Protein AF-A0AAV2HKQ5-F1 (afdb_monomer)

Secondary structure (DSSP, 8-state):
--HHHHHHHHHHHHHHHHHHHHHHHHHHTTTSHHHHHHHHHHHHHHHHHHHHHH-SSS--HHHHHHHHHHHHHHHHHHTTT--TTHHHHHHHHHHHHHHHHHHHHHH--TTSSS-HHHHHHHHHHHHHHHHHHHHHHIIIII-PPTTHHHHHHHHHHHHHHHHHHHHHHHHHHHHHHHHHT-

pLDDT: mean 84.69, std 10.75, range [46.47, 94.88]

Nearest PDB structures (foldseek):
  3fyq-assembly1_A  TM=3.152E-01  e=1.928E+00  Drosophila melanogaster
  1dov-assembly1_A  TM=3.224E-01  e=8.760E+00  Mus musculus

Solvent-accessible surface area (backbone atoms only — not comparable to full-atom values): 9174 Å² total; per-residue (Å²): 125,57,76,72,50,38,59,50,32,49,50,26,44,50,51,14,51,52,28,39,53,50,13,51,57,29,54,69,55,54,90,38,74,65,31,41,53,51,14,54,51,27,37,49,52,13,34,53,27,42,26,62,42,47,36,74,68,60,64,53,63,71,54,42,52,51,32,50,51,51,39,49,55,51,45,68,60,48,57,82,50,50,62,76,71,47,61,64,49,48,60,54,49,43,52,43,49,31,47,22,36,29,21,27,56,36,52,54,58,91,84,58,97,71,73,56,64,35,47,45,30,24,25,52,6,37,48,25,38,49,53,18,51,51,52,52,51,38,40,74,51,71,50,82,50,86,63,44,68,60,53,30,52,53,27,36,53,50,8,54,49,20,45,56,50,34,44,57,47,53,53,51,61,44,54,56,49,58,65,72,76,109

Foldseek 3Di:
DPPVLLCLLLVLLVQLVVLQVVLVVLVVPVVDPVSPVSSLVSNLSSLVSLLVSLPCPPVPVVLLVVLVVVLVVLLVVQCVQDDDPCNVSSSVSSNSLSSSLSSLVNSQDPPDPPDRVLSVLQNQLSVLQVQLVSLVSCCPGPHNDVCNVVSNVVSNVSNSVSNNSNSVSSVVVVVVVVVVVD

Sequence (182 aa):
MSLNEYYRYSRRILVGLVFSALGDALLVWKNSYYNLELGLLSFAIAQIMYARAFGWRPLKPYAGSAFLAAGLIFYTYLQYYLKGMMVYLAPFYITLICTMGWRAVARVQIYDDLWTWTKLCGCAGALCFLISDLVIAVNMFAFSVPFAHQIVMLTYYAAQFGISLSVVDSQADELIRIQKSQ

Organism: Lymnaea stagnalis (NCBI:txid6523)

Structure (mmCIF, N/CA/C/O backbone):
data_AF-A0AAV2HKQ5-F1
#
_entry.id   AF-A0AAV2HKQ5-F1
#
loop_
_atom_site.group_PDB
_atom_site.id
_atom_site.type_symbol
_atom_site.label_atom_id
_atom_site.label_alt_id
_atom_site.label_comp_id
_atom_site.label_asym_id
_atom_site.label_entity_id
_atom_site.label_seq_id
_atom_site.pdbx_PDB_ins_code
_atom_site.Cartn_x
_atom_site.Cartn_y
_atom_site.Cartn_z
_atom_site.occupancy
_atom_site.B_iso_or_equiv
_atom_site.auth_seq_id
_atom_site.auth_comp_id
_atom_site.auth_asym_id
_atom_site.auth_atom_id
_atom_site.pdbx_PDB_model_num
ATOM 1 N N . MET A 1 1 ? 10.117 -3.976 -22.303 1.00 57.97 1 MET A N 1
ATOM 2 C CA . MET A 1 1 ? 8.654 -4.042 -22.458 1.00 57.97 1 MET A CA 1
ATOM 3 C C . MET A 1 1 ? 8.317 -3.805 -23.918 1.00 57.97 1 MET A C 1
ATOM 5 O O . MET A 1 1 ? 8.995 -2.996 -24.536 1.00 57.97 1 MET A O 1
ATOM 9 N N . SER A 1 2 ? 7.341 -4.512 -24.487 1.00 59.72 2 SER A N 1
ATOM 10 C CA . SER A 1 2 ? 6.700 -4.065 -25.737 1.00 59.72 2 SER A CA 1
ATOM 11 C C . SER A 1 2 ? 5.777 -2.867 -25.453 1.00 59.72 2 SER A C 1
ATOM 13 O O . SER A 1 2 ? 5.307 -2.735 -24.323 1.00 59.72 2 SER A O 1
ATOM 15 N N . LEU A 1 3 ? 5.482 -2.026 -26.456 1.00 62.25 3 LEU A N 1
ATOM 16 C CA . LEU A 1 3 ? 4.525 -0.895 -26.385 1.00 62.25 3 LEU A CA 1
ATOM 17 C C . LEU A 1 3 ? 3.247 -1.252 -25.604 1.00 62.25 3 LEU A C 1
ATOM 19 O O . LEU A 1 3 ? 2.758 -0.525 -24.742 1.00 62.25 3 LEU A O 1
ATOM 23 N N . ASN A 1 4 ? 2.726 -2.450 -25.859 1.00 72.69 4 ASN A N 1
ATOM 24 C CA . ASN A 1 4 ? 1.505 -2.936 -25.234 1.00 72.69 4 ASN A CA 1
ATOM 25 C C . ASN A 1 4 ? 1.672 -3.190 -23.719 1.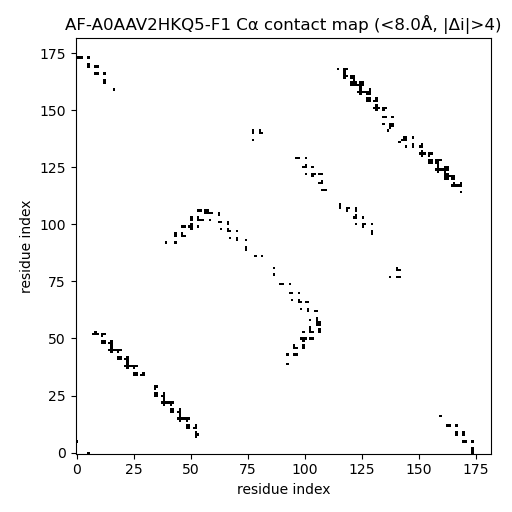00 72.69 4 ASN A C 1
ATOM 27 O O . ASN A 1 4 ? 0.708 -3.143 -22.963 1.00 72.69 4 ASN A O 1
ATOM 31 N N . GLU A 1 5 ? 2.876 -3.470 -23.218 1.00 71.50 5 GLU A N 1
ATOM 32 C CA . GLU A 1 5 ? 3.134 -3.593 -21.776 1.00 71.50 5 GLU A CA 1
ATOM 33 C C . GLU A 1 5 ? 3.253 -2.241 -21.076 1.00 71.50 5 GLU A C 1
ATOM 35 O O . GLU A 1 5 ? 2.755 -2.131 -19.956 1.00 71.50 5 GLU A O 1
ATOM 40 N N . TYR A 1 6 ? 3.816 -1.227 -21.742 1.00 71.38 6 TYR A N 1
ATOM 41 C CA . TYR A 1 6 ? 3.878 0.146 -21.235 1.00 71.38 6 TYR A CA 1
ATOM 42 C C . TYR A 1 6 ? 2.469 0.702 -20.992 1.00 71.38 6 TYR A C 1
ATOM 44 O O . TYR A 1 6 ? 2.095 1.001 -19.855 1.00 71.38 6 TYR A O 1
ATOM 52 N N . TYR A 1 7 ? 1.629 0.719 -22.032 1.00 79.56 7 TYR A N 1
ATOM 53 C CA . TYR A 1 7 ? 0.252 1.203 -21.910 1.00 79.56 7 TYR A CA 1
ATOM 54 C C . TYR A 1 7 ? -0.557 0.390 -20.894 1.00 79.56 7 TYR A C 1
ATOM 56 O O . TYR A 1 7 ? -1.441 0.930 -20.227 1.00 79.56 7 TYR A O 1
ATOM 64 N N . ARG A 1 8 ? -0.265 -0.909 -20.736 1.00 83.56 8 ARG A N 1
ATOM 65 C CA . ARG A 1 8 ? -0.878 -1.737 -19.685 1.00 83.56 8 ARG A CA 1
ATOM 66 C C . ARG A 1 8 ? -0.402 -1.338 -18.288 1.00 83.56 8 ARG A C 1
ATOM 68 O O . ARG A 1 8 ? -1.229 -1.355 -17.380 1.00 83.56 8 ARG A O 1
ATOM 75 N N . TYR A 1 9 ? 0.872 -0.997 -18.099 1.00 85.88 9 TYR A N 1
ATOM 76 C CA . TYR A 1 9 ? 1.406 -0.531 -16.817 1.00 85.88 9 TYR A CA 1
ATOM 77 C C . TYR A 1 9 ? 0.779 0.806 -16.415 1.00 85.88 9 TYR A C 1
ATOM 79 O O . TYR A 1 9 ? 0.090 0.865 -15.396 1.00 85.88 9 TYR A O 1
ATOM 87 N N . SER A 1 10 ? 0.913 1.832 -17.260 1.00 86.69 10 SER A N 1
ATOM 88 C CA . SER A 1 10 ? 0.376 3.176 -17.013 1.00 86.69 10 SER A CA 1
ATOM 89 C C . SER A 1 10 ? -1.129 3.149 -16.771 1.00 86.69 10 SER A C 1
ATOM 91 O O . SER A 1 10 ? -1.611 3.765 -15.826 1.00 86.69 10 SER A O 1
ATOM 93 N N . ARG A 1 11 ? -1.883 2.367 -17.560 1.00 89.44 11 ARG A N 1
ATOM 94 C CA . ARG A 1 11 ? -3.333 2.226 -17.375 1.00 89.44 11 ARG A CA 1
ATOM 95 C C . ARG A 1 11 ? -3.690 1.572 -16.043 1.00 89.44 11 ARG A C 1
ATOM 97 O O . ARG A 1 11 ? -4.653 1.989 -15.418 1.00 89.44 11 ARG A O 1
ATOM 104 N N . ARG A 1 12 ? -2.940 0.561 -15.590 1.00 91.81 12 ARG A N 1
ATOM 105 C CA . ARG A 1 12 ? -3.184 -0.072 -14.282 1.00 91.81 12 ARG A CA 1
ATOM 106 C C . ARG A 1 12 ? -2.891 0.887 -13.133 1.00 91.81 12 ARG A C 1
ATOM 108 O O . ARG A 1 12 ? -3.692 0.945 -12.208 1.00 91.81 12 ARG A O 1
ATOM 115 N N . ILE A 1 13 ? -1.795 1.644 -13.212 1.00 91.75 13 ILE A N 1
ATOM 116 C CA . ILE A 1 13 ? -1.486 2.674 -12.213 1.00 91.75 13 ILE A CA 1
ATOM 117 C C . ILE A 1 13 ? -2.571 3.755 -12.207 1.00 91.75 13 ILE A C 1
ATOM 119 O O . ILE A 1 13 ? -3.096 4.064 -11.147 1.00 91.75 13 ILE A O 1
ATOM 123 N N . LEU A 1 14 ? -2.984 4.254 -13.375 1.00 92.50 14 LEU A N 1
ATOM 124 C CA . LEU A 1 14 ? -4.055 5.247 -13.480 1.00 92.50 14 LEU A CA 1
ATOM 125 C C . LEU A 1 14 ? -5.375 4.741 -12.889 1.00 92.50 14 LEU A C 1
ATOM 127 O O . LEU A 1 14 ? -6.010 5.450 -12.117 1.00 92.50 14 LEU A O 1
ATOM 131 N N . VAL A 1 15 ? -5.782 3.511 -13.217 1.00 93.44 15 VAL A N 1
ATOM 132 C CA . VAL A 1 15 ? -6.991 2.908 -12.637 1.00 93.44 15 VAL A CA 1
ATOM 133 C C . VAL A 1 15 ? -6.848 2.805 -11.119 1.00 93.44 15 VAL A C 1
ATOM 135 O O . VAL A 1 15 ? -7.779 3.164 -10.407 1.00 93.44 15 VAL A O 1
ATOM 138 N N . GLY A 1 16 ? -5.686 2.383 -10.613 1.00 93.06 16 GLY A N 1
ATOM 139 C CA . GLY A 1 16 ? -5.426 2.360 -9.176 1.00 93.06 16 GLY A CA 1
ATOM 140 C C . GLY A 1 16 ? -5.559 3.740 -8.526 1.00 93.06 16 GLY A C 1
ATOM 141 O O . GLY A 1 16 ? -6.256 3.857 -7.526 1.00 93.06 16 GLY A O 1
ATOM 142 N N . LEU A 1 17 ? -5.011 4.787 -9.149 1.00 93.44 17 LEU A N 1
ATOM 143 C CA . LEU A 1 17 ? -5.103 6.171 -8.668 1.00 93.44 17 LEU A CA 1
ATOM 144 C C . LEU A 1 17 ? -6.547 6.674 -8.625 1.00 93.44 17 LEU A C 1
ATOM 146 O O . LEU A 1 17 ? -6.951 7.296 -7.6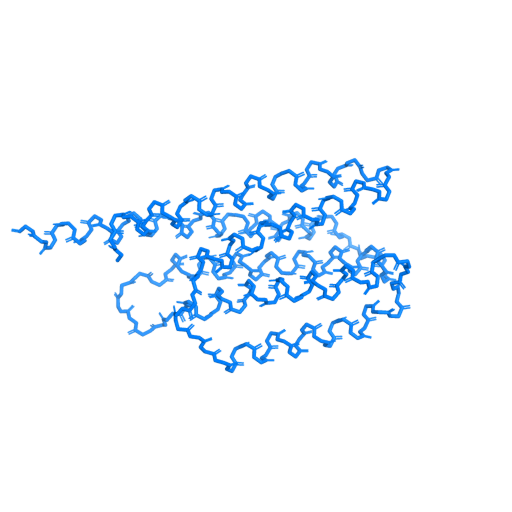46 1.00 93.44 17 LEU A O 1
ATOM 150 N N . VAL A 1 18 ? -7.344 6.369 -9.653 1.00 94.88 18 VAL A N 1
ATOM 151 C CA . VAL A 1 18 ? -8.769 6.727 -9.687 1.00 94.88 18 VAL A CA 1
ATOM 152 C C . VAL A 1 18 ? -9.524 6.040 -8.550 1.00 94.88 18 VAL A C 1
ATOM 154 O O . VAL A 1 18 ? -10.276 6.697 -7.837 1.00 94.88 18 VAL A O 1
ATOM 157 N N . PHE A 1 19 ? -9.301 4.742 -8.328 1.00 93.75 19 PHE A N 1
ATOM 158 C CA . PHE A 1 19 ? -9.935 4.020 -7.221 1.00 93.75 19 PHE A CA 1
ATOM 159 C C . PHE A 1 19 ? -9.435 4.480 -5.845 1.00 93.75 19 PHE A C 1
ATOM 161 O O . PHE A 1 19 ? -10.218 4.528 -4.899 1.00 93.75 19 PHE A O 1
ATOM 168 N N . SER A 1 20 ? -8.170 4.875 -5.725 1.00 92.12 20 SER A N 1
ATOM 169 C CA . SER A 1 20 ? -7.645 5.525 -4.526 1.00 92.12 20 SER A CA 1
ATOM 170 C C . SER A 1 20 ? -8.356 6.855 -4.244 1.00 92.12 20 SER A C 1
ATOM 172 O O . SER A 1 20 ? -8.846 7.048 -3.13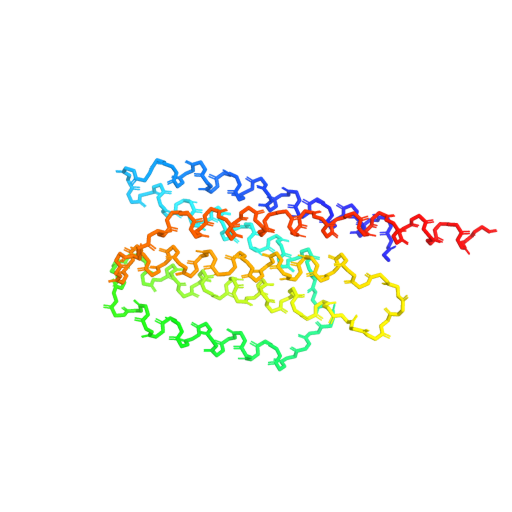7 1.00 92.12 20 SER A O 1
ATOM 174 N N . ALA A 1 21 ? -8.533 7.710 -5.255 1.00 91.25 21 ALA A N 1
ATOM 175 C CA . ALA A 1 21 ? -9.262 8.973 -5.115 1.00 91.25 21 ALA A CA 1
ATOM 176 C C . ALA A 1 21 ? -10.756 8.772 -4.789 1.00 91.25 21 ALA A C 1
ATOM 178 O O . ALA A 1 21 ? -11.328 9.508 -3.985 1.00 91.25 21 ALA A O 1
ATOM 179 N N . LEU A 1 22 ? -11.397 7.754 -5.375 1.00 91.19 22 LEU A N 1
ATOM 180 C CA . LEU A 1 22 ? -12.762 7.360 -5.007 1.00 91.19 22 LEU A CA 1
ATOM 181 C C . LEU A 1 22 ? -12.831 6.868 -3.555 1.00 91.19 22 LEU A C 1
ATOM 183 O O . LEU A 1 22 ? -13.771 7.206 -2.838 1.00 91.19 22 LEU A O 1
ATOM 187 N N . GLY A 1 23 ? -11.826 6.108 -3.114 1.00 88.81 23 GLY A N 1
ATOM 188 C CA . GLY A 1 23 ? -11.690 5.664 -1.731 1.00 88.81 23 GLY A CA 1
ATOM 189 C C . GLY A 1 23 ? -11.578 6.840 -0.764 1.00 88.81 23 GLY A C 1
ATOM 190 O O . GLY A 1 23 ? -12.284 6.856 0.243 1.00 88.81 23 GLY A O 1
ATOM 191 N N . ASP A 1 24 ? -10.777 7.854 -1.101 1.00 88.50 24 ASP A N 1
ATOM 192 C CA . ASP A 1 24 ? -10.658 9.088 -0.315 1.00 88.50 24 ASP A CA 1
ATOM 193 C C . ASP A 1 24 ? -11.999 9.810 -0.203 1.00 88.50 24 ASP A C 1
ATOM 195 O O . ASP A 1 24 ? -12.418 10.164 0.898 1.00 88.50 24 ASP A O 1
ATOM 199 N N . ALA A 1 25 ? -12.707 9.981 -1.324 1.00 87.19 25 ALA A N 1
ATOM 200 C CA . ALA A 1 25 ? -14.020 10.616 -1.330 1.00 87.19 25 ALA A CA 1
ATOM 201 C C . ALA A 1 25 ? -14.999 9.869 -0.409 1.00 87.19 25 ALA A C 1
ATOM 203 O O . ALA A 1 25 ? -15.654 10.484 0.431 1.00 87.19 25 ALA A O 1
ATOM 204 N N . LEU A 1 26 ? -15.046 8.537 -0.490 1.00 86.81 26 LEU A N 1
ATOM 205 C CA . LEU A 1 26 ? -15.896 7.706 0.370 1.00 86.81 26 LEU A CA 1
ATOM 206 C C . LEU A 1 26 ? -15.484 7.780 1.851 1.00 86.81 26 LEU A C 1
ATOM 208 O O . LEU A 1 26 ? -16.349 7.820 2.728 1.00 86.81 26 LEU A O 1
ATOM 212 N N . LEU A 1 27 ? -14.180 7.868 2.135 1.00 82.50 27 LEU A N 1
ATOM 213 C CA . LEU A 1 27 ? -13.646 8.057 3.483 1.00 82.50 27 LEU A CA 1
ATOM 214 C C . LEU A 1 27 ? -13.844 9.473 4.036 1.00 82.50 27 LEU A C 1
ATOM 216 O O . LEU A 1 27 ? -13.688 9.642 5.240 1.00 82.50 27 LEU A O 1
ATOM 220 N N . VAL A 1 28 ? -14.170 10.493 3.243 1.00 79.62 28 VAL A N 1
ATOM 221 C CA . VAL A 1 28 ? -14.524 11.817 3.790 1.00 79.62 28 VAL A CA 1
ATOM 222 C C . VAL A 1 28 ? -15.910 11.765 4.435 1.00 79.62 28 VAL A C 1
ATOM 224 O O . VAL A 1 28 ? -16.107 12.276 5.537 1.00 79.62 28 VAL A O 1
ATOM 227 N N . TRP A 1 29 ? -16.862 11.065 3.814 1.00 73.88 29 TRP A N 1
ATOM 228 C CA . TRP A 1 29 ? -18.224 10.905 4.330 1.00 73.88 29 TRP A CA 1
ATOM 229 C C . TRP A 1 29 ? -18.385 9.654 5.211 1.00 73.88 29 TRP A C 1
ATOM 231 O O . TRP A 1 29 ? -19.299 8.853 5.001 1.00 73.88 29 TRP A O 1
ATOM 241 N N . LYS A 1 30 ? -17.560 9.503 6.261 1.00 65.12 30 LYS A N 1
ATOM 242 C CA . LYS A 1 30 ? -17.626 8.360 7.213 1.00 65.12 30 LYS A CA 1
ATOM 243 C C . LYS A 1 30 ? -18.897 8.297 8.074 1.00 65.12 30 LYS A C 1
ATOM 245 O O . LYS A 1 30 ? -18.959 7.484 8.990 1.00 65.12 30 LYS A O 1
ATOM 250 N N . ASN A 1 31 ? -19.911 9.124 7.807 1.00 61.53 31 ASN A N 1
ATOM 251 C CA . ASN A 1 31 ? -21.151 9.183 8.591 1.00 61.53 31 ASN A CA 1
ATOM 252 C C . ASN A 1 31 ? -21.943 7.863 8.608 1.00 61.53 31 ASN A C 1
ATOM 254 O O . ASN A 1 31 ? -22.848 7.717 9.423 1.00 61.53 31 ASN A O 1
ATOM 258 N N . SER A 1 32 ? -21.611 6.900 7.744 1.00 69.56 32 SER A N 1
ATOM 259 C CA . SER A 1 32 ? -22.174 5.553 7.777 1.00 69.56 32 SER A CA 1
ATOM 260 C C . SER A 1 32 ? -21.073 4.501 7.663 1.00 69.56 32 SER A C 1
ATOM 262 O O . SER A 1 32 ? -20.170 4.635 6.834 1.00 69.56 32 SER A O 1
ATOM 264 N N . TYR A 1 33 ? -21.187 3.421 8.447 1.00 73.56 33 TYR A N 1
ATOM 265 C CA . TYR A 1 33 ? -20.342 2.221 8.345 1.00 73.56 33 TYR A CA 1
ATOM 266 C C . TYR A 1 33 ? -20.272 1.679 6.908 1.00 73.56 33 TYR A C 1
ATOM 268 O O . TYR A 1 33 ? -19.232 1.187 6.478 1.00 73.56 33 TYR A O 1
ATOM 276 N N . TYR A 1 34 ? -21.344 1.862 6.136 1.00 78.12 34 TYR A N 1
ATOM 277 C CA . TYR A 1 34 ? -21.409 1.478 4.730 1.00 78.12 34 TYR A CA 1
ATOM 278 C C . TYR A 1 34 ? -20.390 2.224 3.849 1.00 78.12 34 TYR A C 1
ATOM 280 O O . TYR A 1 34 ? -19.720 1.619 3.015 1.00 78.12 34 TYR A O 1
ATOM 288 N N . ASN A 1 35 ? -20.210 3.532 4.059 1.00 82.62 35 ASN A N 1
ATOM 289 C CA . ASN A 1 35 ? -19.256 4.328 3.277 1.00 82.62 35 ASN A CA 1
ATOM 290 C C . ASN A 1 35 ? -17.809 3.955 3.608 1.00 82.62 35 ASN A C 1
ATOM 292 O O . ASN A 1 35 ? -16.947 3.978 2.732 1.00 82.62 35 ASN A O 1
ATOM 296 N N . LEU A 1 36 ? -17.557 3.568 4.862 1.00 81.88 36 LEU A N 1
ATOM 297 C CA . LEU A 1 36 ? -16.262 3.056 5.286 1.00 81.88 36 LEU A CA 1
ATOM 298 C C . LEU A 1 36 ? -15.928 1.751 4.551 1.00 81.88 36 LEU A C 1
ATOM 300 O O . LEU A 1 36 ? -14.858 1.646 3.958 1.00 81.88 36 LEU A O 1
ATOM 304 N N . GLU A 1 37 ? -16.850 0.786 4.537 1.00 86.12 37 GLU A N 1
ATOM 305 C CA . GLU A 1 37 ? -16.687 -0.489 3.825 1.00 86.12 37 GLU A CA 1
ATOM 306 C C . GLU A 1 37 ? -16.442 -0.288 2.328 1.00 86.12 37 GLU A C 1
ATOM 308 O O . GLU A 1 37 ? -15.503 -0.861 1.773 1.00 86.12 37 GLU A O 1
ATOM 313 N N . LEU A 1 38 ? -17.229 0.576 1.680 1.00 88.25 38 LEU A N 1
ATOM 314 C CA . LEU A 1 38 ? -17.036 0.912 0.271 1.00 88.25 38 LEU A CA 1
ATOM 315 C C . LEU A 1 38 ? -15.694 1.606 0.013 1.00 88.25 38 LEU A C 1
ATOM 317 O O . LEU A 1 38 ? -15.039 1.307 -0.986 1.00 88.25 38 LEU A O 1
ATOM 321 N N . GLY A 1 39 ? -15.261 2.494 0.911 1.00 89.06 39 GLY A N 1
ATOM 322 C CA . GLY A 1 39 ? -13.946 3.126 0.844 1.00 89.06 39 GLY A CA 1
ATOM 323 C C . GLY A 1 39 ? -12.828 2.083 0.874 1.00 89.06 39 GLY A C 1
ATOM 324 O O . GLY A 1 39 ? -11.990 2.062 -0.027 1.00 89.06 39 GLY A O 1
ATOM 325 N N . LEU A 1 40 ? -12.866 1.154 1.840 1.00 89.00 40 LEU A N 1
ATOM 326 C CA . LEU A 1 40 ? -11.914 0.040 1.921 1.00 89.00 40 LEU A CA 1
ATOM 327 C C . LEU A 1 40 ? -11.939 -0.829 0.656 1.00 89.00 40 LEU A C 1
ATOM 329 O O . LEU A 1 40 ? -10.881 -1.207 0.158 1.00 89.00 40 LEU A O 1
ATOM 333 N N . LEU A 1 41 ? -13.116 -1.131 0.105 1.00 91.12 41 LEU A N 1
ATOM 334 C CA . LEU A 1 41 ? -13.224 -1.884 -1.148 1.00 91.12 41 LEU A CA 1
ATOM 335 C C . LEU A 1 41 ? -12.601 -1.123 -2.327 1.00 91.12 41 LEU A C 1
ATOM 337 O O . LEU A 1 41 ? -11.918 -1.730 -3.153 1.00 91.12 41 LEU A O 1
ATOM 341 N N . SER A 1 42 ? -12.774 0.198 -2.389 1.00 93.06 42 SER A N 1
ATOM 342 C CA . SER A 1 42 ? -12.149 1.039 -3.413 1.00 93.06 42 SER A CA 1
ATOM 343 C C . SER A 1 42 ? -10.620 0.993 -3.313 1.00 93.06 42 SER A C 1
ATOM 345 O O . SER A 1 42 ? -9.936 0.752 -4.311 1.00 93.06 42 SER A O 1
ATOM 347 N N . PHE A 1 43 ? -10.064 1.107 -2.103 1.00 92.31 43 PHE A N 1
ATOM 348 C CA . PHE A 1 43 ? -8.623 0.950 -1.885 1.00 92.31 43 PHE A CA 1
ATOM 349 C C . PHE A 1 43 ? -8.124 -0.467 -2.174 1.00 92.31 43 PHE A C 1
ATOM 351 O O . PHE A 1 43 ? -7.056 -0.625 -2.762 1.00 92.31 43 PHE A O 1
ATOM 358 N N . ALA A 1 44 ? -8.904 -1.501 -1.857 1.00 93.12 44 ALA A N 1
ATOM 359 C CA . ALA A 1 44 ? -8.572 -2.880 -2.201 1.00 93.12 44 ALA A CA 1
ATOM 360 C C . ALA A 1 44 ? -8.443 -3.066 -3.724 1.00 93.12 44 ALA A C 1
ATOM 362 O O . ALA A 1 44 ? -7.498 -3.704 -4.199 1.00 93.12 44 ALA A O 1
ATOM 363 N N . ILE A 1 45 ? -9.339 -2.460 -4.512 1.00 93.94 45 ILE A N 1
ATOM 364 C CA . ILE A 1 45 ? -9.231 -2.457 -5.978 1.00 93.94 45 ILE A CA 1
ATOM 365 C C . ILE A 1 45 ? -7.951 -1.734 -6.414 1.00 93.94 45 ILE A C 1
ATOM 367 O O . ILE A 1 45 ? -7.224 -2.255 -7.266 1.00 93.94 45 ILE A O 1
ATOM 371 N N . ALA A 1 46 ? -7.632 -0.586 -5.809 1.00 93.75 46 ALA A N 1
ATOM 372 C CA . ALA A 1 46 ? -6.400 0.142 -6.103 1.00 93.75 46 ALA A CA 1
ATOM 373 C C . ALA A 1 46 ? -5.147 -0.709 -5.839 1.00 93.75 46 ALA A C 1
ATOM 375 O O . ALA A 1 46 ? -4.308 -0.860 -6.729 1.00 93.75 46 ALA A O 1
ATOM 376 N N . GLN A 1 47 ? -5.066 -1.367 -4.680 1.00 93.56 47 GLN A N 1
ATOM 377 C CA . GLN A 1 47 ? -3.961 -2.260 -4.315 1.00 93.56 47 GLN A 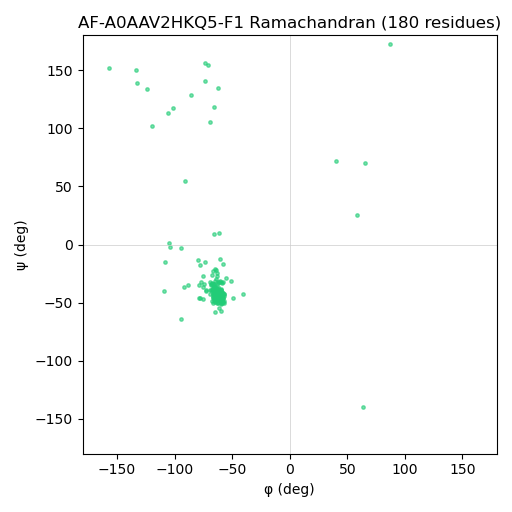CA 1
ATOM 378 C C . GLN A 1 47 ? -3.798 -3.420 -5.301 1.00 93.56 47 GLN A C 1
ATOM 380 O O . GLN A 1 47 ? -2.678 -3.746 -5.698 1.00 93.56 47 GLN A O 1
ATOM 385 N N . ILE A 1 48 ? -4.902 -4.025 -5.753 1.00 93.25 48 ILE A N 1
ATOM 386 C CA . ILE A 1 48 ? -4.872 -5.085 -6.769 1.00 93.25 48 ILE A CA 1
ATOM 387 C C . ILE A 1 48 ? -4.312 -4.548 -8.090 1.00 93.25 48 ILE A C 1
ATOM 389 O O . ILE A 1 48 ? -3.507 -5.221 -8.744 1.00 93.25 48 ILE A O 1
ATOM 393 N N . MET A 1 49 ? -4.731 -3.352 -8.507 1.00 92.81 49 MET A N 1
ATOM 394 C CA . MET A 1 49 ? -4.252 -2.737 -9.745 1.00 92.81 49 MET A CA 1
ATOM 395 C C . MET A 1 49 ? -2.771 -2.377 -9.658 1.00 92.81 49 MET A C 1
ATOM 397 O O . MET A 1 49 ? -2.029 -2.688 -10.592 1.00 92.81 49 MET A O 1
ATOM 401 N N . TYR A 1 50 ? -2.317 -1.841 -8.525 1.00 92.12 50 TYR A N 1
ATOM 402 C CA . TYR A 1 50 ? -0.906 -1.578 -8.254 1.00 92.12 50 TYR A CA 1
ATOM 403 C C . TYR A 1 50 ? -0.079 -2.865 -8.217 1.00 92.12 50 TYR A C 1
ATOM 405 O O . TYR A 1 50 ? 0.916 -2.964 -8.930 1.00 92.12 50 TYR A O 1
ATOM 413 N N . ALA A 1 51 ? -0.525 -3.909 -7.515 1.00 90.75 51 ALA A N 1
ATOM 414 C CA . ALA A 1 51 ? 0.149 -5.208 -7.502 1.00 90.75 51 ALA A CA 1
ATOM 415 C C . ALA A 1 51 ? 0.266 -5.813 -8.916 1.00 90.75 51 ALA A C 1
ATOM 417 O O . ALA A 1 51 ? 1.323 -6.314 -9.310 1.00 90.75 51 ALA A O 1
ATOM 418 N N . ARG A 1 52 ? -0.801 -5.720 -9.725 1.00 88.88 52 ARG A N 1
ATOM 419 C CA . ARG A 1 52 ? -0.795 -6.152 -11.134 1.00 88.88 52 ARG A CA 1
ATOM 420 C C . ARG A 1 52 ? 0.090 -5.282 -12.015 1.00 88.88 52 ARG A C 1
ATOM 422 O O . ARG A 1 52 ? 0.636 -5.797 -12.993 1.00 88.88 52 ARG A O 1
ATOM 429 N N . ALA A 1 53 ? 0.193 -3.987 -11.734 1.00 87.06 53 ALA A N 1
ATOM 430 C CA . ALA A 1 53 ? 1.126 -3.106 -12.415 1.00 87.06 53 ALA A CA 1
ATOM 431 C C . ALA A 1 53 ? 2.557 -3.532 -12.081 1.00 87.06 53 ALA A C 1
ATOM 433 O O . ALA A 1 53 ? 3.335 -3.776 -13.000 1.00 87.06 53 ALA A O 1
ATOM 434 N N . PHE A 1 54 ? 2.875 -3.733 -10.797 1.00 85.31 54 PHE A N 1
ATOM 435 C CA . PHE A 1 54 ? 4.198 -4.148 -10.331 1.00 85.31 54 PHE A CA 1
ATOM 436 C C . PHE A 1 54 ? 4.652 -5.485 -10.919 1.00 85.31 54 PHE A C 1
ATOM 438 O O . PHE A 1 54 ? 5.824 -5.619 -11.275 1.00 85.31 54 PHE A O 1
ATOM 445 N N . GLY A 1 55 ? 3.713 -6.395 -11.172 1.00 85.38 55 GLY A N 1
ATOM 446 C CA . GLY A 1 55 ? 3.947 -7.622 -11.924 1.00 85.38 55 GLY A CA 1
ATOM 447 C C . GLY A 1 55 ? 4.440 -8.775 -11.051 1.00 85.38 55 GLY A C 1
ATOM 448 O O . GLY A 1 55 ? 4.713 -8.625 -9.865 1.00 85.38 55 GLY A O 1
ATOM 449 N N . TRP A 1 56 ? 4.522 -9.968 -11.644 1.00 81.19 56 TRP A N 1
ATOM 450 C CA . TRP A 1 56 ? 4.754 -11.219 -10.907 1.00 81.19 56 TRP A CA 1
ATOM 451 C C . TRP A 1 56 ? 6.178 -11.767 -11.019 1.00 81.19 56 TRP A C 1
ATOM 453 O O . TRP A 1 56 ? 6.495 -12.771 -10.390 1.00 81.19 56 TRP A O 1
ATOM 463 N N . ARG A 1 57 ? 7.052 -11.118 -11.792 1.00 76.06 57 ARG A N 1
ATOM 464 C CA . ARG A 1 57 ? 8.444 -11.537 -11.985 1.00 76.06 57 ARG A CA 1
ATOM 465 C C . ARG A 1 57 ? 9.390 -10.389 -11.610 1.00 76.06 57 ARG A C 1
ATOM 467 O O . ARG A 1 57 ? 9.139 -9.279 -12.074 1.00 76.06 57 ARG A O 1
ATOM 474 N N . PRO A 1 58 ? 10.459 -10.643 -10.831 1.00 78.38 58 PRO A N 1
ATOM 475 C CA . PRO A 1 58 ? 10.774 -11.892 -10.124 1.00 78.38 58 PRO A CA 1
ATOM 476 C C . PRO A 1 58 ? 9.833 -12.150 -8.924 1.00 78.38 58 PRO A C 1
ATOM 478 O O . PRO A 1 58 ? 9.253 -11.229 -8.349 1.00 78.38 58 PRO A O 1
ATOM 481 N N . LEU A 1 59 ? 9.655 -13.417 -8.526 1.00 71.94 59 LEU A N 1
ATOM 482 C CA . LEU A 1 59 ? 8.764 -13.765 -7.407 1.00 71.94 59 LEU A CA 1
ATOM 483 C C . LEU A 1 59 ? 9.379 -13.441 -6.039 1.00 71.94 59 LEU A C 1
ATOM 485 O O . LEU A 1 59 ? 8.653 -12.974 -5.174 1.00 71.94 59 LEU A O 1
ATOM 489 N N . LYS A 1 60 ? 10.692 -13.620 -5.839 1.00 83.31 60 LYS A N 1
ATOM 490 C CA . LYS A 1 60 ? 11.393 -13.412 -4.549 1.00 83.31 60 LYS A CA 1
ATOM 491 C C . LYS A 1 60 ? 10.575 -13.922 -3.334 1.00 83.31 60 LYS A C 1
ATOM 493 O O . LYS A 1 60 ? 10.055 -13.107 -2.565 1.00 83.31 60 LYS A O 1
ATOM 498 N N . PRO A 1 61 ? 10.440 -15.251 -3.156 1.00 83.19 61 PRO A N 1
ATOM 499 C CA . PRO A 1 61 ? 9.566 -15.843 -2.137 1.00 83.19 61 PRO A CA 1
ATOM 500 C C . PRO A 1 61 ? 9.931 -15.430 -0.704 1.00 83.19 61 PRO A C 1
ATOM 502 O O . PRO A 1 61 ? 9.027 -15.217 0.091 1.00 83.19 61 PRO A O 1
ATOM 505 N N . TYR A 1 62 ? 11.217 -15.204 -0.405 1.00 86.00 62 TYR A N 1
ATOM 506 C CA . TYR A 1 62 ? 11.676 -14.721 0.907 1.00 86.00 62 TYR A CA 1
ATOM 507 C C . TYR A 1 62 ? 11.077 -13.366 1.309 1.00 86.00 62 TYR A C 1
ATOM 509 O O . TYR A 1 62 ? 10.678 -13.166 2.455 1.00 86.00 62 TYR A O 1
ATOM 517 N N . ALA A 1 63 ? 10.969 -12.431 0.359 1.00 86.06 63 ALA A N 1
ATOM 518 C CA . ALA A 1 63 ? 10.293 -11.163 0.617 1.00 86.06 63 ALA A CA 1
ATOM 519 C C . ALA A 1 63 ? 8.794 -11.398 0.866 1.00 86.06 63 ALA A C 1
ATOM 521 O O . ALA A 1 63 ? 8.201 -10.759 1.726 1.00 86.06 63 ALA A O 1
ATOM 522 N N . GLY A 1 64 ? 8.192 -12.362 0.166 1.00 87.81 64 GLY A N 1
ATOM 523 C CA . GLY A 1 64 ? 6.775 -12.696 0.304 1.00 87.81 64 GLY A CA 1
ATOM 524 C C . GLY A 1 64 ? 6.451 -13.285 1.661 1.00 87.81 64 GLY A C 1
ATOM 525 O O . GLY A 1 64 ? 5.503 -12.843 2.301 1.00 87.81 64 GLY A O 1
ATOM 526 N N . SER A 1 65 ? 7.283 -14.210 2.140 1.00 88.88 65 SER A N 1
ATOM 527 C CA . SER A 1 65 ? 7.157 -14.754 3.490 1.00 88.88 65 SER A CA 1
ATOM 528 C C . SER A 1 65 ? 7.330 -13.678 4.559 1.00 88.88 65 SER A C 1
ATOM 530 O O . SER A 1 65 ? 6.605 -13.710 5.545 1.00 88.88 65 SER A O 1
ATOM 532 N N . ALA A 1 66 ? 8.220 -12.698 4.359 1.00 92.06 66 ALA A N 1
ATOM 533 C CA . ALA A 1 66 ? 8.389 -11.591 5.301 1.00 92.06 66 ALA A CA 1
ATOM 534 C C . ALA A 1 66 ? 7.133 -10.703 5.381 1.00 92.06 66 ALA A C 1
ATOM 536 O O . ALA A 1 66 ? 6.649 -10.430 6.477 1.00 92.06 66 ALA A O 1
ATOM 537 N N . PHE A 1 67 ? 6.558 -10.311 4.237 1.00 92.38 67 PHE A N 1
ATOM 538 C CA . PHE A 1 67 ? 5.307 -9.539 4.206 1.00 92.38 67 PHE A CA 1
ATOM 539 C C . PHE A 1 67 ? 4.112 -10.330 4.746 1.00 92.38 67 PHE A C 1
ATOM 541 O O . PHE A 1 67 ? 3.261 -9.757 5.424 1.00 92.38 67 PHE A O 1
ATOM 548 N N . LEU A 1 68 ? 4.046 -11.636 4.475 1.00 92.19 68 LEU A N 1
ATOM 549 C CA . LEU A 1 68 ? 2.998 -12.507 5.000 1.00 92.19 68 LEU A CA 1
ATOM 550 C C . LEU A 1 68 ? 3.113 -12.654 6.519 1.00 92.19 68 LEU A C 1
ATOM 552 O O . LEU A 1 68 ? 2.115 -12.499 7.214 1.00 92.19 68 LEU A O 1
ATOM 556 N N . ALA A 1 69 ? 4.319 -12.887 7.044 1.00 93.06 69 ALA A N 1
ATOM 557 C CA . ALA A 1 69 ? 4.559 -12.959 8.482 1.00 93.06 69 ALA A CA 1
ATOM 558 C C . ALA A 1 69 ? 4.222 -11.630 9.174 1.00 93.06 69 ALA A C 1
ATOM 560 O O . ALA A 1 69 ? 3.514 -11.629 10.177 1.00 93.06 69 ALA A O 1
ATOM 561 N N . ALA A 1 70 ? 4.653 -10.498 8.607 1.00 93.19 70 ALA A N 1
ATOM 562 C CA . ALA A 1 70 ? 4.323 -9.173 9.128 1.00 93.19 70 ALA A CA 1
ATOM 563 C C . ALA A 1 70 ? 2.807 -8.911 9.120 1.00 93.19 70 ALA A C 1
ATOM 565 O O . ALA A 1 70 ? 2.257 -8.456 10.122 1.00 93.19 70 ALA A O 1
ATOM 566 N N . GLY A 1 71 ? 2.124 -9.252 8.023 1.00 92.25 71 GLY A N 1
ATOM 567 C CA . GLY A 1 71 ? 0.671 -9.137 7.910 1.00 92.25 71 GLY A CA 1
ATOM 568 C C . GLY A 1 71 ? -0.069 -10.028 8.906 1.00 92.25 71 GLY A C 1
ATOM 569 O O . GLY A 1 71 ? -1.033 -9.584 9.523 1.00 92.25 71 GLY A O 1
ATOM 570 N N . LEU A 1 72 ? 0.411 -11.256 9.123 1.00 93.38 72 LEU A N 1
ATOM 571 C CA . LEU A 1 72 ? -0.163 -12.177 10.100 1.00 93.38 72 LEU A CA 1
ATOM 572 C C . LEU A 1 72 ? 0.009 -11.649 11.526 1.00 93.38 72 LEU A C 1
ATOM 574 O O . LEU A 1 72 ? -0.968 -11.603 12.264 1.00 93.38 72 LEU A O 1
ATOM 578 N N . ILE A 1 73 ? 1.207 -11.190 11.897 1.00 93.88 73 ILE A N 1
ATOM 579 C CA . ILE A 1 73 ? 1.463 -10.579 13.211 1.00 93.88 73 ILE A CA 1
ATOM 580 C C . ILE A 1 73 ? 0.530 -9.380 13.415 1.00 93.88 73 ILE A C 1
ATOM 582 O O . ILE A 1 73 ? -0.163 -9.299 14.431 1.00 93.88 73 ILE A O 1
ATOM 586 N N . PHE A 1 74 ? 0.439 -8.493 12.423 1.00 92.94 74 PHE A N 1
ATOM 587 C CA . PHE A 1 74 ? -0.435 -7.328 12.491 1.00 92.94 74 PHE A CA 1
ATOM 588 C C . PHE A 1 74 ? -1.914 -7.713 12.633 1.00 92.94 74 PHE A C 1
ATOM 590 O O . PHE A 1 74 ? -2.611 -7.180 13.495 1.00 92.94 74 PHE A O 1
ATOM 597 N N . TYR A 1 75 ? -2.388 -8.688 11.854 1.00 92.38 75 TYR A N 1
ATOM 598 C CA . TYR A 1 75 ? -3.754 -9.194 11.964 1.00 92.38 75 TYR A CA 1
ATOM 599 C C . TYR A 1 75 ? -4.020 -9.827 13.333 1.00 92.38 75 TYR A C 1
ATOM 601 O O . TYR A 1 75 ? -5.055 -9.555 13.937 1.00 92.38 75 TYR A O 1
ATOM 609 N N . THR A 1 76 ? -3.081 -10.621 13.862 1.00 91.69 76 THR A N 1
ATOM 610 C CA . THR A 1 76 ? -3.251 -11.258 15.174 1.00 91.69 76 THR A CA 1
ATOM 611 C C . THR A 1 76 ? -3.350 -10.256 16.315 1.00 91.69 76 THR A C 1
ATOM 613 O O . THR A 1 76 ? -3.985 -10.559 17.319 1.00 91.69 76 THR A O 1
ATOM 616 N N . TYR A 1 77 ? -2.763 -9.070 16.158 1.00 91.75 77 TYR A N 1
ATOM 617 C CA . TYR A 1 77 ? -2.945 -7.954 17.078 1.00 91.75 77 TYR A CA 1
ATOM 618 C C . TYR A 1 77 ? -4.290 -7.247 16.849 1.00 91.75 77 TYR A C 1
ATOM 620 O O . TYR A 1 77 ? -5.032 -6.996 17.797 1.00 91.75 77 TYR A O 1
ATOM 628 N N . LEU A 1 78 ? -4.639 -6.958 15.593 1.00 90.12 78 LEU A N 1
ATOM 629 C CA . LEU A 1 78 ? -5.844 -6.200 15.260 1.00 90.12 78 LEU A CA 1
ATOM 630 C C . LEU A 1 78 ? -7.137 -6.976 15.562 1.00 90.12 78 LEU A C 1
ATOM 632 O O . LEU A 1 78 ? -8.116 -6.368 15.990 1.00 90.12 78 LEU A O 1
ATOM 636 N N . GLN A 1 79 ? -7.143 -8.306 15.401 1.00 90.38 79 GLN A N 1
ATOM 637 C CA . GLN A 1 79 ? -8.328 -9.160 15.580 1.00 90.38 79 GLN A CA 1
ATOM 638 C C . GLN A 1 79 ? -8.991 -9.019 16.956 1.00 90.38 79 GLN A C 1
ATOM 640 O O . GLN A 1 79 ? -10.205 -9.172 17.048 1.00 90.38 79 GLN A O 1
ATOM 645 N N . TYR A 1 80 ? -8.233 -8.680 18.008 1.00 89.81 80 TYR A N 1
ATOM 646 C CA . TYR A 1 80 ? -8.780 -8.472 19.355 1.00 89.81 80 TYR A CA 1
ATOM 647 C C . TYR A 1 80 ? -9.735 -7.272 19.433 1.00 89.81 80 TYR A C 1
ATOM 649 O O . TYR A 1 80 ? -10.564 -7.198 20.338 1.00 89.81 80 TYR A O 1
ATOM 657 N N . TYR A 1 81 ? -9.629 -6.345 18.481 1.00 88.81 81 TYR A N 1
ATOM 658 C CA . TYR A 1 81 ? -10.394 -5.102 18.437 1.00 88.81 81 TYR A CA 1
ATOM 659 C C . TYR A 1 81 ? -11.466 -5.086 17.337 1.00 88.81 81 TYR A C 1
ATOM 661 O O . TYR A 1 81 ? -12.365 -4.242 17.357 1.00 88.81 81 TYR A O 1
ATOM 669 N N . LEU A 1 82 ? -11.395 -6.010 16.374 1.00 87.38 82 LEU A N 1
ATOM 670 C CA . LEU A 1 82 ? -12.337 -6.082 15.258 1.00 87.38 82 LEU A CA 1
ATOM 671 C C . LEU A 1 82 ? -13.700 -6.618 15.715 1.00 87.38 82 LEU A C 1
ATOM 673 O O . LEU A 1 82 ? -13.795 -7.557 16.502 1.00 87.38 82 LEU A O 1
ATOM 677 N N . LYS A 1 83 ? -14.778 -6.039 15.178 1.00 85.81 83 LYS A N 1
ATOM 678 C CA . LYS A 1 83 ? -16.163 -6.463 15.433 1.00 85.81 83 LYS A CA 1
ATOM 679 C C . LYS A 1 83 ? -16.946 -6.548 14.123 1.00 85.81 83 LYS A C 1
ATOM 681 O O . LYS A 1 83 ? -16.685 -5.794 13.187 1.00 85.81 83 LYS A O 1
ATOM 686 N N . GLY A 1 84 ? -17.931 -7.445 14.069 1.00 86.69 84 GLY A N 1
ATOM 687 C CA . GLY A 1 84 ? -18.844 -7.578 12.929 1.00 86.69 84 GLY A CA 1
ATOM 688 C C . GLY A 1 84 ? -18.149 -8.000 11.628 1.00 86.69 84 GLY A C 1
ATOM 689 O O . GLY A 1 84 ? -17.256 -8.845 11.635 1.00 86.69 84 GLY A O 1
ATOM 690 N N . MET A 1 85 ? -18.556 -7.401 10.504 1.00 85.69 85 MET A N 1
ATOM 691 C CA . MET A 1 85 ? -18.065 -7.743 9.158 1.00 85.69 85 MET A CA 1
ATOM 692 C C . MET A 1 85 ? -16.559 -7.483 8.967 1.00 85.69 85 MET A C 1
ATOM 694 O O . MET A 1 85 ? -15.906 -8.153 8.163 1.00 85.69 85 MET A O 1
ATOM 698 N N . MET A 1 86 ? -15.977 -6.574 9.756 1.00 86.50 86 MET A N 1
ATOM 699 C CA . MET A 1 86 ? -14.553 -6.224 9.684 1.00 86.50 86 MET A CA 1
ATOM 700 C C . MET A 1 86 ? -13.621 -7.383 10.043 1.00 86.50 86 MET A C 1
ATOM 702 O O . MET A 1 86 ? -12.486 -7.397 9.580 1.00 86.50 86 MET A O 1
ATOM 706 N N . VAL A 1 87 ? -14.098 -8.388 10.786 1.00 88.44 87 VAL A N 1
ATOM 707 C CA . VAL A 1 87 ? -13.329 -9.612 11.083 1.00 88.44 87 VAL A CA 1
ATOM 708 C C . VAL A 1 87 ? -12.994 -10.386 9.803 1.00 88.44 87 VAL A C 1
ATOM 710 O O . VAL A 1 87 ? -11.923 -10.974 9.708 1.00 88.44 87 VAL A O 1
ATOM 713 N N . TYR A 1 88 ? -13.871 -10.348 8.796 1.00 88.94 88 TYR A N 1
ATOM 714 C CA . TYR A 1 88 ? -13.656 -11.022 7.512 1.00 88.94 88 TYR A CA 1
ATOM 715 C C . TYR A 1 88 ? -12.974 -10.115 6.481 1.00 88.94 88 TYR A C 1
ATOM 717 O O . TYR A 1 88 ? -12.129 -10.575 5.713 1.00 88.94 88 TYR A O 1
ATOM 725 N N . LEU A 1 89 ? -13.304 -8.818 6.476 1.00 88.94 89 LEU A N 1
ATOM 726 C CA . LEU A 1 89 ? -12.726 -7.857 5.531 1.00 88.94 89 LEU A CA 1
ATOM 727 C C . LEU A 1 89 ? -11.265 -7.514 5.850 1.00 88.94 89 LEU A C 1
ATOM 729 O O . LEU A 1 89 ? -10.455 -7.408 4.930 1.00 88.94 89 LEU A O 1
ATOM 733 N N . ALA A 1 90 ? -10.902 -7.378 7.129 1.00 89.94 90 ALA A N 1
ATOM 734 C CA . ALA A 1 90 ? -9.545 -7.023 7.537 1.00 89.94 90 ALA A CA 1
ATOM 735 C C . ALA A 1 90 ? -8.465 -8.018 7.071 1.00 89.94 90 ALA A C 1
ATOM 737 O O . ALA A 1 90 ? -7.499 -7.562 6.461 1.00 89.94 90 ALA A O 1
ATOM 738 N N . PRO A 1 91 ? -8.573 -9.349 7.277 1.00 91.75 91 PRO A N 1
ATOM 739 C CA . PRO A 1 91 ? -7.529 -10.276 6.833 1.00 91.75 91 PRO A CA 1
ATOM 740 C C . PRO A 1 91 ? -7.415 -10.322 5.304 1.00 91.75 91 PRO A C 1
ATOM 742 O O . PRO A 1 91 ? -6.309 -10.428 4.768 1.00 91.75 91 PRO A O 1
ATOM 745 N N . PHE A 1 92 ? -8.537 -10.180 4.588 1.00 92.31 92 PHE A N 1
ATOM 746 C CA . PHE A 1 92 ? -8.537 -10.062 3.131 1.00 92.31 92 PHE A CA 1
ATOM 747 C C . PHE A 1 92 ? -7.780 -8.807 2.676 1.00 92.31 92 PHE A C 1
ATOM 749 O O . PHE A 1 92 ? -6.869 -8.897 1.852 1.00 92.31 92 PHE A O 1
ATOM 756 N N . TYR A 1 93 ? -8.091 -7.656 3.270 1.00 92.62 93 TYR A N 1
ATOM 757 C CA . TYR A 1 93 ? -7.427 -6.387 2.978 1.00 92.62 93 TYR A CA 1
ATOM 758 C C . TYR A 1 93 ? -5.926 -6.423 3.308 1.00 92.62 93 TYR A C 1
ATOM 760 O O . TYR A 1 93 ? -5.097 -6.036 2.487 1.00 92.62 93 TYR A O 1
ATOM 768 N N . ILE A 1 94 ? -5.556 -6.965 4.473 1.00 93.31 94 ILE A N 1
ATOM 769 C CA . ILE A 1 94 ? -4.156 -7.135 4.891 1.00 93.31 94 ILE A CA 1
ATOM 770 C C . ILE A 1 94 ? -3.398 -8.023 3.894 1.00 93.31 94 ILE A C 1
ATO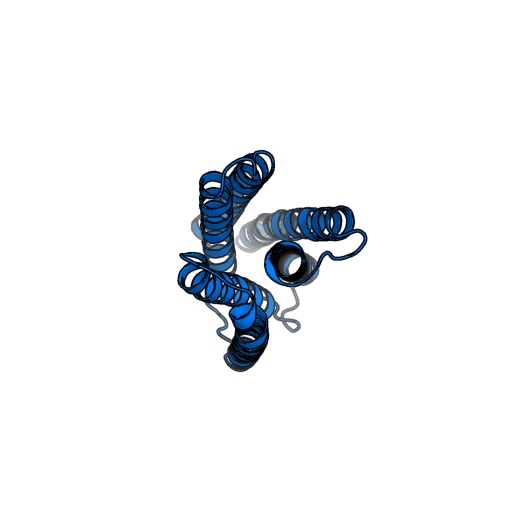M 772 O O . ILE A 1 94 ? -2.260 -7.734 3.529 1.00 93.31 94 ILE A O 1
ATOM 776 N N . THR A 1 95 ? -4.033 -9.078 3.383 1.00 93.62 95 THR A N 1
ATOM 777 C CA . THR A 1 95 ? -3.414 -9.937 2.365 1.00 93.62 95 THR A CA 1
ATOM 778 C C . THR A 1 95 ? -3.152 -9.170 1.066 1.00 93.62 95 THR A C 1
ATOM 780 O O . THR A 1 95 ? -2.084 -9.325 0.464 1.00 93.62 95 THR A O 1
ATOM 783 N N . LEU A 1 96 ? -4.087 -8.317 0.636 1.00 94.19 96 LEU A N 1
ATOM 784 C CA . LEU A 1 96 ? -3.932 -7.498 -0.568 1.00 94.19 96 LEU A CA 1
ATOM 785 C C . LEU A 1 96 ? -2.806 -6.472 -0.429 1.00 94.19 96 LEU A C 1
ATOM 787 O O . LEU A 1 96 ? -1.939 -6.406 -1.306 1.00 94.19 96 LEU A O 1
ATOM 791 N N . ILE A 1 97 ? -2.764 -5.730 0.677 1.00 93.50 97 ILE A N 1
ATOM 792 C CA . ILE A 1 97 ? -1.746 -4.698 0.880 1.00 93.50 97 ILE A CA 1
ATOM 793 C C . ILE A 1 97 ? -0.351 -5.305 1.060 1.00 93.50 97 ILE A C 1
ATOM 795 O O . ILE A 1 97 ? 0.614 -4.815 0.470 1.00 93.5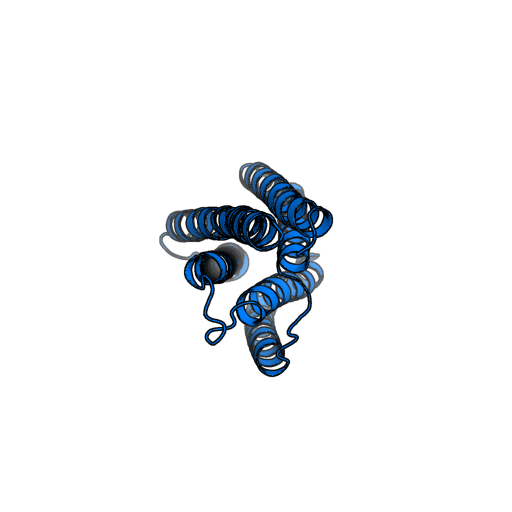0 97 ILE A O 1
ATOM 799 N N . CYS A 1 98 ? -0.238 -6.433 1.772 1.00 93.62 98 CYS A N 1
ATOM 800 C CA . CYS A 1 98 ? 1.009 -7.191 1.873 1.00 93.62 98 CYS A CA 1
ATOM 801 C C . CYS A 1 98 ? 1.445 -7.733 0.509 1.00 93.62 98 CYS A C 1
ATOM 803 O O . CYS A 1 98 ? 2.633 -7.701 0.188 1.00 93.62 98 CYS A O 1
ATOM 805 N N . THR A 1 99 ? 0.502 -8.180 -0.328 1.00 92.88 99 THR A N 1
ATOM 806 C CA . THR A 1 99 ? 0.804 -8.603 -1.701 1.00 92.88 99 THR A CA 1
ATOM 807 C C . THR A 1 99 ? 1.329 -7.429 -2.520 1.00 92.88 99 THR A C 1
ATOM 809 O O . THR A 1 99 ? 2.368 -7.560 -3.163 1.00 92.88 99 THR A O 1
ATOM 812 N N . MET A 1 100 ? 0.672 -6.268 -2.471 1.00 94.00 100 MET A N 1
ATOM 813 C CA . MET A 1 100 ? 1.130 -5.058 -3.156 1.00 94.00 100 MET A CA 1
ATOM 814 C C . MET A 1 100 ? 2.544 -4.657 -2.709 1.00 94.00 100 MET A C 1
ATOM 816 O O . MET A 1 100 ? 3.414 -4.480 -3.565 1.00 94.00 100 MET A O 1
ATOM 820 N N . GLY A 1 101 ? 2.795 -4.588 -1.397 1.00 91.62 101 GLY A N 1
ATOM 821 C CA . GLY A 1 101 ? 4.112 -4.282 -0.831 1.00 91.62 101 GLY A CA 1
ATOM 822 C C . GLY A 1 101 ? 5.179 -5.293 -1.255 1.00 91.62 101 GLY A C 1
ATOM 823 O O . GLY A 1 101 ? 6.247 -4.913 -1.738 1.00 91.62 101 GLY A O 1
ATOM 824 N N . TRP A 1 102 ? 4.861 -6.590 -1.199 1.00 91.44 102 TRP A N 1
ATOM 825 C CA . TRP A 1 102 ? 5.751 -7.650 -1.667 1.00 91.44 102 TRP A CA 1
ATOM 826 C C . TRP A 1 102 ? 6.086 -7.515 -3.153 1.00 91.44 102 TRP A C 1
ATOM 828 O O . TRP A 1 102 ? 7.250 -7.660 -3.527 1.00 91.44 102 TRP A O 1
ATOM 838 N N . ARG A 1 103 ? 5.101 -7.246 -4.020 1.00 90.62 103 ARG A N 1
ATOM 839 C CA . ARG A 1 103 ? 5.346 -7.060 -5.461 1.00 90.62 103 ARG A CA 1
ATOM 840 C C . ARG A 1 103 ? 6.191 -5.819 -5.734 1.00 90.62 103 ARG A C 1
ATOM 842 O O . ARG A 1 103 ? 7.082 -5.884 -6.579 1.00 90.62 103 ARG A O 1
ATOM 849 N N . ALA A 1 104 ? 5.973 -4.738 -4.989 1.00 88.56 104 ALA A N 1
ATOM 850 C CA . ALA A 1 104 ? 6.763 -3.519 -5.108 1.00 88.56 104 ALA A CA 1
ATOM 851 C C . ALA A 1 104 ? 8.239 -3.754 -4.727 1.00 88.56 104 ALA A C 1
ATOM 853 O O . ALA A 1 104 ? 9.132 -3.427 -5.506 1.00 88.56 104 ALA A O 1
ATOM 854 N N . VAL A 1 105 ? 8.501 -4.428 -3.600 1.00 88.06 105 VAL A N 1
ATOM 855 C CA . VAL A 1 105 ? 9.864 -4.789 -3.162 1.00 88.06 105 VAL A CA 1
ATOM 856 C C . VAL 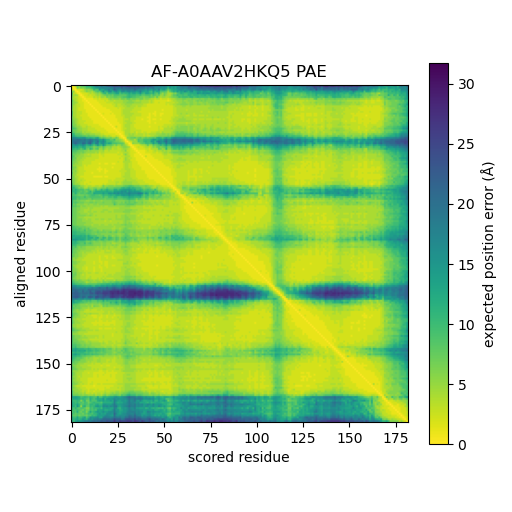A 1 105 ? 10.511 -5.819 -4.092 1.00 88.06 105 VAL A C 1
ATOM 858 O O . VAL A 1 105 ? 11.703 -5.746 -4.398 1.00 88.06 105 VAL A O 1
ATOM 861 N N . ALA A 1 106 ? 9.742 -6.794 -4.582 1.00 85.75 106 ALA A N 1
ATOM 862 C CA . ALA A 1 106 ? 10.271 -7.823 -5.470 1.00 85.75 106 ALA A CA 1
ATOM 863 C C . ALA A 1 106 ? 10.720 -7.260 -6.823 1.00 85.75 106 ALA A C 1
ATOM 865 O O . ALA A 1 106 ? 11.722 -7.731 -7.365 1.00 85.75 106 ALA A O 1
ATOM 866 N N . ARG A 1 107 ? 10.027 -6.231 -7.324 1.00 79.44 107 ARG A N 1
ATOM 867 C CA . ARG A 1 107 ? 10.370 -5.512 -8.555 1.00 79.44 107 ARG A CA 1
ATOM 868 C C . ARG A 1 107 ? 11.707 -4.771 -8.470 1.00 79.44 107 ARG A C 1
ATOM 870 O O . ARG A 1 107 ? 12.355 -4.611 -9.500 1.00 79.44 107 ARG A O 1
ATOM 877 N N . VAL A 1 108 ? 12.133 -4.316 -7.291 1.00 76.88 108 VAL A N 1
ATOM 878 C CA . VAL A 1 108 ? 13.416 -3.613 -7.149 1.00 76.88 108 VAL A CA 1
ATOM 879 C C . VAL A 1 108 ? 14.558 -4.610 -7.364 1.00 76.88 108 VAL A C 1
ATOM 881 O O . VAL A 1 108 ? 14.837 -5.466 -6.519 1.00 76.88 108 VAL A O 1
ATOM 884 N N . GLN A 1 109 ? 15.208 -4.536 -8.523 1.00 67.12 109 GLN A N 1
ATOM 885 C CA . GLN A 1 109 ? 16.450 -5.244 -8.826 1.00 67.12 109 GLN A CA 1
ATOM 886 C C . GLN A 1 109 ? 17.579 -4.216 -8.797 1.00 67.12 109 GLN A C 1
ATOM 888 O O . GLN A 1 109 ? 17.593 -3.288 -9.594 1.00 67.12 109 GLN A O 1
ATOM 893 N N . ILE A 1 110 ? 18.474 -4.354 -7.818 1.00 54.72 110 ILE A N 1
ATOM 894 C CA . ILE A 1 110 ? 19.544 -3.383 -7.534 1.00 54.72 110 ILE A CA 1
ATOM 895 C C . ILE A 1 110 ? 20.715 -3.526 -8.527 1.00 54.72 110 ILE A C 1
ATOM 897 O O . ILE A 1 110 ? 21.509 -2.607 -8.662 1.00 54.72 110 ILE A O 1
ATOM 901 N N . TYR A 1 111 ? 20.804 -4.656 -9.238 1.00 50.28 111 TYR A N 1
ATOM 902 C CA . TYR A 1 111 ? 21.989 -5.058 -10.005 1.00 50.28 111 TYR A CA 1
ATOM 903 C C . TYR A 1 111 ? 21.887 -4.892 -11.532 1.00 50.28 111 TYR A C 1
ATOM 905 O O . TYR A 1 111 ? 22.848 -5.223 -12.215 1.00 50.28 111 TYR A O 1
ATOM 913 N N . ASP A 1 112 ? 20.772 -4.390 -12.073 1.00 51.78 112 ASP A N 1
ATOM 914 C CA . ASP A 1 112 ? 20.657 -4.114 -13.512 1.00 51.78 112 ASP A CA 1
ATOM 915 C C . ASP A 1 112 ? 20.832 -2.608 -13.774 1.00 51.78 112 ASP A C 1
ATOM 917 O O . ASP A 1 112 ? 20.035 -1.790 -13.315 1.00 51.78 112 ASP A O 1
ATOM 921 N N . ASP A 1 113 ? 21.882 -2.267 -14.524 1.00 46.47 113 ASP A N 1
ATOM 922 C CA . ASP A 1 113 ? 22.488 -0.937 -14.754 1.00 46.47 113 ASP A CA 1
ATOM 923 C C . ASP A 1 113 ? 21.602 0.145 -15.415 1.00 46.47 113 ASP A C 1
ATOM 925 O O . ASP A 1 113 ? 22.086 1.214 -15.792 1.00 46.47 113 ASP A O 1
ATOM 929 N N . LEU A 1 114 ? 20.293 -0.075 -15.565 1.00 48.59 114 LEU A N 1
ATOM 930 C CA . LEU A 1 114 ? 19.375 0.935 -16.097 1.00 48.59 114 LEU A CA 1
ATOM 931 C C . LEU A 1 114 ? 18.281 1.294 -15.082 1.00 48.59 114 LEU A C 1
ATOM 933 O O . LEU A 1 114 ? 17.281 0.594 -14.907 1.00 48.59 114 LEU A O 1
ATOM 937 N N . TRP A 1 115 ? 18.502 2.457 -14.459 1.00 57.72 115 TRP A N 1
ATOM 938 C CA . TRP A 1 115 ? 17.485 3.352 -13.895 1.00 57.72 115 TRP A CA 1
ATOM 939 C C . TRP A 1 115 ? 16.683 2.792 -12.702 1.00 57.72 115 TRP A C 1
ATOM 941 O O . TRP A 1 115 ? 15.485 2.524 -12.738 1.00 57.72 115 TRP A O 1
ATOM 951 N N . THR A 1 116 ? 17.379 2.664 -11.571 1.00 67.25 116 THR A N 1
ATOM 952 C CA . THR A 1 116 ? 16.876 2.137 -10.288 1.00 67.25 116 THR A CA 1
ATOM 953 C C . THR A 1 116 ? 15.973 3.118 -9.525 1.00 67.25 116 THR A C 1
ATOM 955 O O . THR A 1 116 ? 15.106 2.686 -8.765 1.00 67.25 116 THR A O 1
ATOM 958 N N . TRP A 1 117 ? 16.136 4.432 -9.722 1.00 71.19 117 TRP A N 1
ATOM 959 C CA . TRP A 1 117 ? 15.480 5.473 -8.914 1.00 71.19 117 TRP A CA 1
ATOM 960 C C . TRP A 1 117 ? 13.956 5.442 -9.001 1.00 71.19 117 TRP A C 1
ATOM 962 O O . TRP A 1 117 ? 13.276 5.493 -7.983 1.00 71.19 117 TRP A O 1
ATOM 972 N N . THR A 1 118 ? 13.399 5.272 -10.193 1.00 74.94 118 THR A N 1
ATOM 973 C CA . THR A 1 118 ? 11.949 5.310 -10.406 1.00 74.94 118 THR A CA 1
ATOM 974 C C . THR A 1 118 ? 11.251 4.042 -9.900 1.00 74.94 118 THR A C 1
ATOM 976 O O . THR A 1 118 ? 10.149 4.100 -9.346 1.00 74.94 118 THR A O 1
ATOM 979 N N . LYS A 1 119 ? 11.922 2.884 -10.003 1.00 78.25 119 LYS A N 1
ATOM 980 C CA . LYS A 1 119 ? 11.489 1.618 -9.378 1.00 78.25 119 LYS A CA 1
ATOM 981 C C . LYS A 1 119 ? 11.557 1.704 -7.852 1.00 78.25 119 LYS A C 1
ATOM 983 O O . LYS A 1 119 ? 10.650 1.214 -7.178 1.00 78.25 119 LYS A O 1
ATOM 988 N N . LEU A 1 120 ? 12.584 2.368 -7.314 1.00 83.19 120 LEU A N 1
ATOM 989 C CA . LEU A 1 120 ? 12.688 2.684 -5.890 1.00 83.19 120 LEU A CA 1
ATOM 990 C C . LEU A 1 120 ? 11.574 3.634 -5.444 1.00 83.19 120 LEU A C 1
ATOM 992 O O . LEU A 1 120 ? 10.986 3.381 -4.401 1.00 83.19 120 LEU A O 1
ATOM 996 N N . CYS A 1 121 ? 11.208 4.647 -6.235 1.00 85.50 121 CYS A N 1
ATOM 997 C CA . CYS A 1 121 ? 10.075 5.529 -5.936 1.00 85.50 121 CYS A CA 1
ATOM 998 C C . CYS A 1 121 ? 8.744 4.770 -5.889 1.00 85.50 121 CYS A C 1
ATOM 1000 O O . CYS A 1 121 ? 7.965 4.984 -4.965 1.00 85.50 121 CYS A O 1
ATOM 1002 N N . GLY A 1 122 ? 8.501 3.838 -6.818 1.00 85.88 122 GLY A N 1
ATOM 1003 C CA . GLY A 1 122 ? 7.317 2.971 -6.767 1.00 85.88 122 GLY A CA 1
ATOM 1004 C C . GLY A 1 122 ? 7.301 2.058 -5.536 1.00 85.88 122 GLY A C 1
ATOM 1005 O O . GLY A 1 122 ? 6.257 1.875 -4.911 1.00 85.88 122 GLY A O 1
ATOM 1006 N N . CYS A 1 123 ? 8.463 1.526 -5.145 1.00 89.38 123 CYS A N 1
ATOM 1007 C CA . CYS A 1 123 ? 8.617 0.723 -3.932 1.00 89.38 123 CYS A CA 1
ATOM 1008 C C . CYS A 1 123 ? 8.402 1.545 -2.659 1.00 89.38 123 CYS A C 1
ATOM 1010 O O . CYS A 1 123 ? 7.607 1.157 -1.807 1.00 89.38 123 CYS A O 1
ATOM 1012 N N . ALA A 1 124 ? 9.074 2.689 -2.543 1.00 91.12 124 ALA A N 1
ATOM 1013 C CA . ALA A 1 124 ? 8.897 3.631 -1.447 1.00 91.12 124 ALA A CA 1
ATOM 1014 C C . ALA A 1 124 ? 7.435 4.077 -1.362 1.00 91.12 124 ALA A C 1
ATOM 1016 O O . ALA A 1 124 ? 6.858 4.054 -0.282 1.00 91.12 124 ALA A O 1
ATOM 1017 N N . GLY A 1 125 ? 6.804 4.359 -2.504 1.00 92.38 125 GLY A N 1
ATOM 1018 C CA . GLY A 1 125 ? 5.394 4.709 -2.576 1.00 92.38 125 GLY A CA 1
ATOM 1019 C C . GLY A 1 125 ? 4.484 3.602 -2.035 1.00 92.38 125 GLY A C 1
ATOM 1020 O O . GLY A 1 125 ? 3.643 3.861 -1.183 1.00 92.38 125 GLY A O 1
ATOM 1021 N N . ALA A 1 126 ? 4.694 2.347 -2.441 1.00 92.75 126 ALA A N 1
ATOM 1022 C CA . ALA A 1 126 ? 3.926 1.213 -1.922 1.00 92.75 126 ALA A CA 1
ATOM 1023 C C . ALA A 1 126 ? 4.137 0.976 -0.413 1.00 92.75 126 ALA A C 1
ATOM 1025 O O . ALA A 1 126 ? 3.194 0.605 0.285 1.00 92.75 126 ALA A O 1
ATOM 1026 N N . LEU A 1 127 ? 5.349 1.206 0.103 1.00 93.31 127 LEU A N 1
ATOM 1027 C CA . LEU A 1 127 ? 5.636 1.129 1.539 1.00 93.31 127 LEU A CA 1
ATOM 1028 C C . LEU A 1 127 ? 4.966 2.271 2.311 1.00 93.31 127 LEU A C 1
ATOM 1030 O O . LEU A 1 127 ? 4.377 2.026 3.359 1.00 93.31 127 LEU A O 1
ATOM 1034 N N . CYS A 1 128 ? 4.997 3.496 1.785 1.00 94.25 128 CYS A N 1
ATOM 1035 C CA . CYS A 1 128 ? 4.273 4.629 2.354 1.00 94.25 128 CYS A CA 1
ATOM 1036 C C . CYS A 1 128 ? 2.759 4.378 2.365 1.00 94.25 128 CYS A C 1
ATOM 1038 O O . CYS A 1 128 ? 2.110 4.691 3.360 1.00 94.25 128 CYS A O 1
ATOM 1040 N N . PHE A 1 129 ? 2.217 3.748 1.316 1.00 93.25 129 PHE A N 1
ATOM 1041 C CA . PHE A 1 129 ? 0.810 3.341 1.265 1.00 93.25 129 PHE A CA 1
ATOM 1042 C C . PHE A 1 129 ? 0.499 2.371 2.405 1.00 93.25 129 PHE A C 1
ATOM 1044 O O . PHE A 1 129 ? -0.454 2.561 3.152 1.00 93.25 129 PHE A O 1
ATOM 1051 N N . LEU A 1 130 ? 1.350 1.354 2.570 1.00 94.00 130 LEU A N 1
ATOM 1052 C CA . LEU A 1 130 ? 1.212 0.367 3.632 1.00 94.00 130 LEU A CA 1
ATOM 1053 C C . LEU A 1 130 ? 1.250 1.021 5.015 1.00 94.00 130 LEU A C 1
ATOM 1055 O O . LEU A 1 130 ? 0.388 0.735 5.837 1.00 94.00 130 LEU A O 1
ATOM 1059 N N . ILE A 1 131 ? 2.198 1.926 5.265 1.00 93.12 131 ILE A N 1
ATOM 1060 C CA . ILE A 1 131 ? 2.288 2.657 6.537 1.00 93.12 131 ILE A CA 1
ATOM 1061 C C . ILE A 1 131 ? 1.019 3.483 6.780 1.00 93.12 131 ILE A C 1
ATOM 1063 O O . ILE A 1 131 ? 0.492 3.456 7.891 1.00 93.12 131 ILE A O 1
ATOM 1067 N N . SER A 1 132 ? 0.513 4.177 5.758 1.00 93.06 132 SER A N 1
ATOM 1068 C CA . SER A 1 132 ? -0.719 4.964 5.857 1.00 93.06 132 SER A CA 1
ATOM 1069 C C . SER A 1 132 ? -1.902 4.100 6.305 1.00 93.06 132 SER A C 1
ATOM 1071 O O . SER A 1 132 ? -2.553 4.403 7.308 1.00 93.06 132 SER A O 1
ATOM 1073 N N . ASP A 1 133 ? -2.108 2.957 5.648 1.00 91.38 133 ASP A N 1
ATOM 1074 C CA . ASP A 1 133 ? -3.203 2.033 5.954 1.00 91.38 133 ASP A CA 1
ATOM 1075 C C . ASP A 1 133 ? -3.063 1.376 7.332 1.00 91.38 133 ASP A C 1
ATOM 1077 O O . ASP A 1 133 ? -4.064 1.196 8.031 1.00 91.38 133 ASP A O 1
ATOM 1081 N N . LEU A 1 134 ? -1.837 1.057 7.765 1.00 91.44 134 LEU A N 1
ATOM 1082 C CA . LEU A 1 134 ? -1.592 0.565 9.123 1.00 91.44 134 LEU A CA 1
ATOM 1083 C C . LEU A 1 134 ? -2.011 1.607 10.168 1.00 91.44 134 LEU A C 1
ATOM 1085 O O . LEU A 1 134 ? -2.676 1.259 11.145 1.00 91.44 134 LEU A O 1
ATOM 1089 N N . VAL A 1 135 ? -1.667 2.882 9.957 1.00 91.81 135 VAL A N 1
ATOM 1090 C CA . VAL A 1 135 ? -2.056 3.970 10.866 1.00 91.81 135 VAL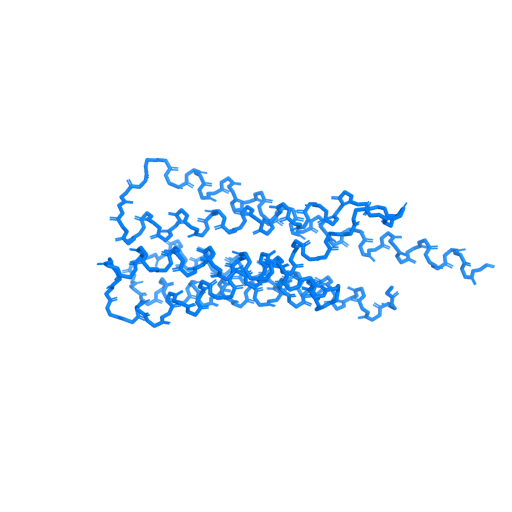 A CA 1
ATOM 1091 C C . VAL A 1 135 ? -3.573 4.163 10.863 1.00 91.81 135 VAL A C 1
ATOM 1093 O O . VAL A 1 135 ? -4.150 4.314 11.939 1.00 91.81 135 VAL A O 1
ATOM 1096 N N . ILE A 1 136 ? -4.241 4.092 9.703 1.00 90.38 136 ILE A N 1
ATOM 1097 C CA . ILE A 1 136 ? -5.713 4.132 9.621 1.00 90.38 136 ILE A CA 1
ATOM 1098 C C . ILE A 1 136 ? -6.329 2.985 10.430 1.00 90.38 136 ILE A C 1
ATOM 1100 O O . ILE A 1 136 ? -7.222 3.226 11.244 1.00 90.38 136 ILE A O 1
ATOM 1104 N N . ALA A 1 137 ? -5.856 1.751 10.231 1.00 90.12 137 ALA A N 1
ATOM 1105 C CA . ALA A 1 137 ? -6.394 0.569 10.897 1.00 90.12 137 ALA A CA 1
ATOM 1106 C C . ALA A 1 137 ? -6.228 0.644 12.423 1.00 90.12 137 ALA A C 1
ATOM 1108 O O . ALA A 1 137 ? -7.189 0.421 13.161 1.00 90.12 137 ALA A O 1
ATOM 1109 N N . VAL A 1 138 ? -5.041 1.018 12.905 1.00 91.00 138 VAL A N 1
ATOM 1110 C CA . VAL A 1 138 ? -4.782 1.178 14.345 1.00 91.00 138 VAL A CA 1
ATOM 1111 C C . VAL A 1 138 ? -5.629 2.308 14.929 1.00 91.00 138 VAL A C 1
ATOM 1113 O O . VAL A 1 138 ? -6.289 2.093 15.945 1.00 91.00 138 VAL A O 1
ATOM 1116 N N . ASN A 1 139 ? -5.672 3.468 14.263 1.00 90.75 139 ASN A N 1
ATOM 1117 C CA . ASN A 1 139 ? -6.426 4.632 14.727 1.00 90.75 139 ASN A CA 1
ATOM 1118 C C . ASN A 1 139 ? -7.938 4.373 14.807 1.00 90.75 139 ASN A C 1
ATOM 1120 O O . ASN A 1 139 ? -8.624 4.957 15.641 1.00 90.75 139 ASN A O 1
ATOM 1124 N N . MET A 1 140 ? -8.464 3.530 13.917 1.00 85.19 140 MET A N 1
ATOM 1125 C CA . MET A 1 140 ? -9.896 3.266 13.822 1.00 85.19 140 MET A CA 1
ATOM 1126 C C . MET A 1 140 ? -10.367 2.123 14.722 1.00 85.19 140 MET A C 1
ATOM 1128 O O . MET A 1 140 ? -11.487 2.183 15.223 1.00 85.19 140 MET A O 1
ATOM 1132 N N . PHE A 1 141 ? -9.544 1.088 14.921 1.00 87.62 141 PHE A N 1
ATOM 1133 C CA . PHE A 1 141 ? -9.962 -0.113 15.648 1.00 87.62 141 PHE A CA 1
ATOM 1134 C C . PHE A 1 141 ? -9.310 -0.262 17.023 1.00 87.62 141 PHE A C 1
ATOM 1136 O O . PHE A 1 141 ? -9.993 -0.678 17.953 1.00 87.62 141 PHE A O 1
ATOM 1143 N N . ALA A 1 142 ? -8.024 0.060 17.176 1.00 88.00 142 ALA A N 1
ATOM 1144 C CA . ALA A 1 142 ? -7.286 -0.237 18.403 1.00 88.00 142 ALA A CA 1
ATOM 1145 C C . ALA A 1 142 ? -7.275 0.945 19.384 1.00 88.00 142 ALA A C 1
ATOM 1147 O O . ALA A 1 142 ? -7.809 0.843 20.487 1.00 88.00 142 ALA A O 1
ATOM 1148 N N . PHE A 1 143 ? -6.666 2.068 18.999 1.00 87.38 143 PHE A N 1
ATOM 1149 C CA . PHE A 1 143 ? -6.554 3.258 19.847 1.00 87.38 143 PHE A CA 1
ATOM 1150 C C . PHE A 1 143 ? -6.338 4.516 19.006 1.00 87.38 143 PHE A C 1
ATOM 1152 O O . PHE A 1 143 ? -5.737 4.456 17.938 1.00 87.38 143 PHE A O 1
ATOM 1159 N N . SER A 1 144 ? -6.780 5.672 19.512 1.00 88.38 144 SER A N 1
ATOM 1160 C CA . SER A 1 144 ? -6.577 6.957 18.834 1.00 88.38 144 SER A CA 1
ATOM 1161 C C . SER A 1 144 ? -5.088 7.298 18.777 1.00 88.38 144 SER A C 1
ATOM 1163 O O . SER A 1 144 ? -4.447 7.492 19.811 1.00 88.38 144 SER A O 1
ATOM 1165 N N . VAL A 1 145 ? -4.541 7.409 17.569 1.00 88.19 145 VAL A N 1
ATOM 1166 C CA . VAL A 1 145 ? -3.141 7.778 17.350 1.00 88.19 145 VAL A CA 1
ATOM 1167 C C . VAL A 1 145 ? -3.037 9.310 17.334 1.00 88.19 145 VAL A C 1
ATOM 1169 O O . VAL A 1 145 ? -3.783 9.971 16.603 1.00 88.19 145 VAL A O 1
ATOM 1172 N N . PRO A 1 146 ? -2.136 9.925 18.121 1.00 88.56 146 PRO A N 1
ATOM 1173 C CA . PRO A 1 146 ? -1.936 11.368 18.064 1.00 88.56 146 PRO A CA 1
ATOM 1174 C C . PRO A 1 146 ? -1.439 11.769 16.670 1.00 88.56 146 PRO A C 1
ATOM 1176 O O . PRO A 1 146 ? -0.556 11.126 16.109 1.00 88.56 146 PRO A O 1
ATOM 1179 N N . PHE A 1 147 ? -2.019 12.830 16.102 1.00 87.62 147 PHE A N 1
ATOM 1180 C CA . PHE A 1 147 ? -1.718 13.300 14.742 1.00 87.62 147 PHE A CA 1
ATOM 1181 C C . PHE A 1 147 ? -1.959 12.257 13.632 1.00 87.62 147 PHE A C 1
ATOM 1183 O O . PHE A 1 147 ? -1.363 12.348 12.556 1.00 87.62 147 PHE A O 1
ATOM 1190 N N . ALA A 1 148 ? -2.852 11.281 13.862 1.00 87.81 148 ALA A N 1
ATOM 1191 C CA . ALA A 1 148 ? -3.183 10.236 12.890 1.00 87.81 148 ALA A CA 1
ATOM 1192 C C . ALA A 1 148 ? -3.502 10.807 11.505 1.00 87.81 148 ALA A C 1
ATOM 1194 O O . ALA A 1 148 ? -2.981 10.326 10.506 1.00 87.81 148 ALA A O 1
ATOM 1195 N N . HIS A 1 149 ? -4.321 11.860 11.445 1.00 87.44 149 HIS A N 1
ATOM 1196 C CA . HIS A 1 149 ? -4.715 12.471 10.180 1.00 87.44 149 HIS A CA 1
ATOM 1197 C C . HIS A 1 149 ? -3.503 12.989 9.393 1.00 87.44 149 HIS A C 1
ATOM 1199 O O . HIS A 1 149 ? -3.357 12.683 8.217 1.00 87.44 149 HIS A O 1
ATOM 1205 N N . GLN A 1 150 ? -2.597 13.716 10.043 1.00 90.81 150 GLN A N 1
ATOM 1206 C CA . GLN A 1 150 ? -1.411 14.290 9.413 1.00 90.81 150 GLN A CA 1
ATOM 1207 C C . GLN A 1 150 ? -0.454 13.199 8.925 1.00 90.81 150 GLN A C 1
ATOM 1209 O O . GLN A 1 150 ? 0.037 13.278 7.800 1.00 90.81 150 GLN A O 1
ATOM 1214 N N . ILE A 1 151 ? -0.225 12.166 9.744 1.00 91.81 151 ILE A N 1
ATOM 1215 C CA . ILE A 1 151 ? 0.631 11.028 9.385 1.00 91.81 151 ILE A CA 1
ATOM 1216 C C . ILE A 1 151 ? 0.046 10.295 8.177 1.00 91.81 151 ILE A C 1
ATOM 1218 O O . ILE A 1 151 ? 0.764 10.033 7.211 1.00 91.81 151 ILE A O 1
ATOM 1222 N N . VAL A 1 152 ? -1.257 10.005 8.209 1.00 91.75 152 VAL A N 1
ATOM 1223 C CA . VAL A 1 152 ? -1.971 9.331 7.121 1.00 91.75 152 VAL A CA 1
ATOM 1224 C C . VAL A 1 152 ? -1.877 10.146 5.841 1.00 91.75 152 VAL A C 1
ATOM 1226 O O . VAL A 1 152 ? -1.431 9.606 4.838 1.00 91.75 152 VAL A O 1
ATOM 1229 N N . MET A 1 153 ? -2.199 11.441 5.871 1.00 91.56 153 MET A N 1
ATOM 1230 C CA . MET A 1 153 ? -2.184 12.280 4.669 1.00 91.56 153 MET A CA 1
ATOM 1231 C C . MET A 1 153 ? -0.775 12.424 4.085 1.00 91.56 153 MET A C 1
ATOM 1233 O O . MET A 1 153 ? -0.602 12.319 2.872 1.00 91.56 153 MET A O 1
ATOM 1237 N N . LEU A 1 154 ? 0.247 12.610 4.927 1.00 92.88 154 LEU A N 1
ATOM 1238 C CA . LEU A 1 154 ? 1.631 12.736 4.467 1.00 92.88 154 LEU A CA 1
ATOM 1239 C C . LEU A 1 154 ? 2.132 11.438 3.830 1.00 92.88 154 LEU A C 1
ATOM 1241 O O . LEU A 1 154 ? 2.672 11.457 2.724 1.00 92.88 154 LEU A O 1
ATOM 1245 N N . THR A 1 155 ? 1.926 10.307 4.504 1.00 93.56 155 THR A N 1
ATOM 1246 C CA . THR A 1 155 ? 2.334 8.994 3.984 1.00 93.56 155 THR A CA 1
ATOM 1247 C C . THR A 1 155 ? 1.533 8.609 2.746 1.00 93.56 155 THR A C 1
ATOM 1249 O O . THR A 1 155 ? 2.103 8.098 1.789 1.00 93.56 155 THR A O 1
ATOM 1252 N N . TYR A 1 156 ? 0.242 8.927 2.705 1.00 93.19 156 TYR A N 1
ATOM 1253 C CA . TYR A 1 156 ? -0.635 8.631 1.580 1.00 93.19 156 TYR A CA 1
ATOM 1254 C C . TYR A 1 156 ? -0.286 9.438 0.328 1.00 93.19 156 TYR A C 1
ATOM 1256 O O . TYR A 1 156 ? -0.115 8.869 -0.747 1.00 93.19 156 TYR A O 1
ATOM 1264 N N . TYR A 1 157 ? -0.110 10.756 0.433 1.00 93.00 157 TYR A N 1
ATOM 1265 C CA . TYR A 1 157 ? 0.265 11.543 -0.743 1.00 93.00 157 TYR A CA 1
ATOM 1266 C C . TYR A 1 157 ? 1.686 11.236 -1.213 1.00 93.00 157 TYR A C 1
ATOM 1268 O O . TYR A 1 157 ? 1.918 11.169 -2.420 1.00 93.00 157 TYR A O 1
ATOM 1276 N N . ALA A 1 158 ? 2.617 10.955 -0.293 1.00 93.62 158 ALA A N 1
ATOM 1277 C CA . ALA A 1 158 ? 3.928 10.423 -0.656 1.00 93.62 158 ALA A CA 1
ATOM 1278 C C . ALA A 1 158 ? 3.804 9.076 -1.390 1.00 93.62 158 ALA A C 1
ATOM 1280 O O . ALA A 1 158 ? 4.513 8.839 -2.371 1.00 93.62 158 ALA A O 1
ATOM 1281 N N . ALA A 1 159 ? 2.861 8.227 -0.968 1.00 93.31 159 ALA A N 1
ATOM 1282 C CA . ALA A 1 159 ? 2.563 6.967 -1.627 1.00 93.31 159 ALA A CA 1
ATOM 1283 C C . ALA A 1 159 ? 2.092 7.165 -3.067 1.00 93.31 159 ALA A C 1
ATOM 1285 O O . ALA A 1 159 ? 2.702 6.629 -3.994 1.00 93.31 159 ALA A O 1
ATOM 1286 N N . GLN A 1 160 ? 1.049 7.973 -3.264 1.00 94.25 160 GLN A N 1
ATOM 1287 C CA . GLN A 1 160 ? 0.488 8.228 -4.590 1.00 94.25 160 GLN A CA 1
ATOM 1288 C C . GLN A 1 160 ? 1.492 8.924 -5.504 1.00 94.25 160 GLN A C 1
ATOM 1290 O O . GLN A 1 160 ? 1.590 8.576 -6.682 1.00 94.25 160 GLN A O 1
ATOM 1295 N N . PHE A 1 161 ? 2.292 9.848 -4.968 1.00 92.94 161 PHE A N 1
ATOM 1296 C CA . PHE A 1 161 ? 3.366 10.494 -5.712 1.00 92.94 161 PHE A CA 1
ATOM 1297 C C . PHE A 1 161 ? 4.431 9.485 -6.162 1.00 92.94 161 PHE A C 1
ATOM 1299 O O . PHE A 1 161 ? 4.741 9.420 -7.351 1.00 92.94 161 PHE A O 1
ATOM 1306 N N . GLY A 1 162 ? 4.938 8.639 -5.258 1.00 91.12 162 GLY A N 1
ATOM 1307 C CA . GLY A 1 162 ? 5.945 7.625 -5.589 1.00 91.12 162 GLY A CA 1
ATOM 1308 C C . GLY A 1 162 ? 5.442 6.579 -6.589 1.00 91.12 162 GLY A C 1
ATOM 1309 O O . GLY A 1 162 ? 6.147 6.228 -7.541 1.00 91.12 162 GLY A O 1
ATOM 1310 N N . ILE A 1 163 ? 4.195 6.126 -6.429 1.00 89.81 163 ILE A N 1
ATOM 1311 C CA . ILE A 1 163 ? 3.544 5.187 -7.352 1.00 89.81 163 ILE A CA 1
ATOM 1312 C C . ILE A 1 163 ? 3.331 5.839 -8.726 1.00 89.81 163 ILE A C 1
ATOM 1314 O O . ILE A 1 163 ? 3.621 5.210 -9.744 1.00 89.81 163 ILE A O 1
ATOM 1318 N N . SER A 1 164 ? 2.903 7.101 -8.779 1.00 91.06 164 SER A N 1
ATOM 1319 C CA . SER A 1 164 ? 2.732 7.838 -10.040 1.00 91.06 164 SER A CA 1
ATOM 1320 C C . SER A 1 164 ? 4.064 8.064 -10.751 1.00 91.06 164 SER A C 1
ATOM 1322 O O . SER A 1 164 ? 4.170 7.826 -11.953 1.00 91.06 164 SER A O 1
ATOM 1324 N N . LEU A 1 165 ? 5.109 8.446 -10.009 1.00 87.88 165 LEU A N 1
ATOM 1325 C CA . LEU A 1 165 ? 6.438 8.690 -10.565 1.00 87.88 165 LEU A CA 1
ATOM 1326 C C . LEU A 1 165 ? 7.015 7.427 -11.215 1.00 87.88 165 LEU A C 1
ATOM 1328 O O . LEU A 1 165 ? 7.667 7.517 -12.251 1.00 87.88 165 LEU A O 1
ATOM 1332 N N . SER A 1 166 ? 6.682 6.242 -10.686 1.00 85.38 166 SER A N 1
ATOM 1333 C CA . SER A 1 166 ? 7.081 4.951 -11.267 1.00 85.38 166 SER A CA 1
ATOM 1334 C C . SER A 1 166 ? 6.612 4.726 -12.717 1.00 85.38 166 SER A C 1
ATOM 1336 O O . SER A 1 166 ? 7.139 3.845 -13.394 1.00 85.38 166 SER A O 1
ATOM 1338 N N . VAL A 1 167 ? 5.635 5.499 -13.208 1.00 85.31 167 VAL A N 1
ATOM 1339 C CA . VAL A 1 167 ? 5.144 5.436 -14.596 1.00 85.31 167 VAL A CA 1
ATOM 1340 C C . VAL A 1 167 ? 6.088 6.131 -15.577 1.00 85.31 167 VAL A C 1
ATOM 1342 O O . VAL A 1 167 ? 6.211 5.668 -16.712 1.00 85.31 167 VAL A O 1
ATOM 1345 N N . VAL A 1 168 ? 6.790 7.186 -15.154 1.00 79.44 168 VAL A N 1
ATOM 1346 C CA . VAL A 1 168 ? 7.685 7.977 -16.023 1.00 79.44 168 VAL A CA 1
ATOM 1347 C C . VAL A 1 168 ? 8.796 7.104 -16.617 1.00 79.44 168 VAL A C 1
ATOM 1349 O O . VAL A 1 168 ? 9.095 7.188 -17.805 1.00 79.44 168 VAL A O 1
ATOM 1352 N N . ASP A 1 169 ? 9.331 6.182 -15.818 1.00 68.94 169 ASP A N 1
ATOM 1353 C CA . ASP A 1 169 ? 10.358 5.213 -16.229 1.00 68.94 169 ASP A CA 1
ATOM 1354 C C . ASP A 1 169 ? 9.911 4.344 -17.398 1.00 68.94 169 ASP A C 1
ATOM 1356 O O . ASP A 1 169 ? 10.651 4.103 -18.346 1.00 68.94 169 ASP A O 1
ATOM 1360 N N . SER A 1 170 ? 8.654 3.901 -17.348 1.00 63.25 170 SER A N 1
ATOM 1361 C CA . SER A 1 170 ? 8.126 2.993 -18.354 1.00 63.25 170 SER A CA 1
ATOM 1362 C C . SER A 1 170 ? 8.031 3.655 -19.738 1.00 63.25 170 SER A C 1
ATOM 1364 O O . SER A 1 170 ? 8.100 2.938 -20.732 1.00 63.25 170 SER A O 1
ATOM 1366 N N . GLN A 1 171 ? 7.969 4.996 -19.812 1.00 64.69 171 GLN A N 1
ATOM 1367 C CA . GLN A 1 171 ? 8.121 5.753 -21.066 1.00 64.69 171 GLN A CA 1
ATOM 1368 C C . GLN A 1 171 ? 9.586 5.884 -21.490 1.00 64.69 171 GLN A C 1
ATOM 1370 O O . GLN A 1 171 ? 9.908 5.686 -22.660 1.00 64.69 171 GLN A O 1
ATOM 1375 N N . ALA A 1 172 ? 10.476 6.224 -20.554 1.00 65.75 172 ALA A N 1
ATOM 1376 C CA . ALA A 1 172 ? 11.891 6.455 -20.842 1.00 65.75 172 ALA A CA 1
ATOM 1377 C C . ALA A 1 172 ? 12.599 5.183 -21.351 1.00 65.75 172 ALA A C 1
ATOM 1379 O O . ALA A 1 172 ? 13.292 5.226 -22.370 1.00 65.75 172 ALA A O 1
ATOM 1380 N N . ASP A 1 173 ? 12.350 4.038 -20.707 1.00 66.44 173 ASP A N 1
ATOM 1381 C CA . ASP A 1 173 ? 12.859 2.722 -21.120 1.00 66.44 173 ASP A CA 1
ATOM 1382 C C . ASP A 1 173 ? 12.430 2.347 -22.549 1.00 66.44 173 ASP A C 1
ATOM 1384 O O . ASP A 1 173 ? 13.145 1.644 -23.271 1.00 66.44 173 ASP A O 1
ATOM 1388 N N . GLU A 1 174 ? 11.245 2.794 -22.964 1.00 67.62 174 GLU A N 1
ATOM 1389 C CA . GLU A 1 174 ? 10.716 2.543 -24.298 1.00 67.62 174 GLU A CA 1
ATOM 1390 C C . GLU A 1 174 ? 11.402 3.414 -25.355 1.00 67.62 174 GLU A C 1
ATOM 1392 O O . GLU A 1 174 ? 11.861 2.888 -26.370 1.00 67.62 174 GLU A O 1
ATOM 1397 N N . LEU A 1 175 ? 11.546 4.717 -25.091 1.00 70.19 175 LEU A N 1
ATOM 1398 C CA . LEU A 1 175 ? 12.240 5.649 -25.985 1.00 70.19 175 LEU A CA 1
ATOM 1399 C C . LEU A 1 175 ? 13.680 5.193 -26.258 1.00 70.19 175 LEU A C 1
ATOM 1401 O O . LEU A 1 175 ? 14.108 5.142 -27.412 1.00 70.19 175 LEU A O 1
ATOM 1405 N N . ILE A 1 176 ? 14.395 4.760 -25.213 1.00 72.75 176 ILE A N 1
ATOM 1406 C CA . ILE A 1 176 ? 15.759 4.224 -25.334 1.00 72.75 176 ILE A CA 1
ATOM 1407 C C . ILE A 1 176 ? 15.782 2.943 -26.184 1.00 72.75 176 ILE A C 1
ATOM 1409 O O . ILE A 1 176 ? 16.710 2.737 -26.970 1.00 72.75 176 ILE A O 1
ATOM 1413 N N . ARG A 1 177 ? 14.778 2.062 -26.054 1.00 71.94 177 ARG A N 1
ATOM 1414 C CA . ARG A 1 177 ? 14.684 0.842 -26.876 1.00 71.94 177 ARG A CA 1
ATOM 1415 C C . ARG A 1 177 ? 14.440 1.147 -28.348 1.00 71.94 177 ARG A C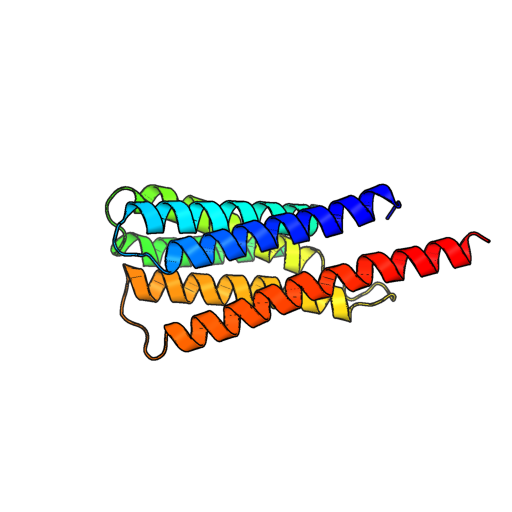 1
ATOM 1417 O O . ARG A 1 177 ? 15.102 0.531 -29.177 1.00 71.94 177 ARG A O 1
ATOM 1424 N N . ILE A 1 178 ? 13.521 2.062 -28.660 1.00 76.12 178 ILE A N 1
ATOM 1425 C CA . ILE A 1 178 ? 13.229 2.467 -30.044 1.00 76.12 178 ILE A CA 1
ATOM 1426 C C . ILE A 1 178 ? 14.503 3.022 -30.690 1.00 76.12 178 ILE A C 1
ATOM 1428 O O . ILE A 1 178 ? 14.869 2.590 -31.782 1.00 76.12 178 ILE A O 1
ATOM 1432 N N . GLN A 1 179 ? 15.234 3.877 -29.972 1.00 73.25 179 GLN A N 1
ATOM 1433 C CA . GLN A 1 179 ? 16.474 4.481 -30.459 1.00 73.25 179 GLN A CA 1
ATOM 1434 C C . GLN A 1 179 ? 17.608 3.466 -30.691 1.00 73.25 179 GLN A C 1
ATOM 1436 O O . GLN A 1 179 ? 18.410 3.664 -31.590 1.00 73.25 179 GLN A O 1
ATOM 1441 N N . LYS A 1 180 ? 17.679 2.370 -29.919 1.00 75.06 180 LYS A N 1
ATOM 1442 C CA . LYS A 1 180 ? 18.659 1.282 -30.132 1.00 75.06 180 LYS A CA 1
ATOM 1443 C C . LYS A 1 180 ? 18.281 0.298 -31.248 1.00 75.06 180 LYS A C 1
ATOM 1445 O O . LYS A 1 180 ? 19.100 -0.545 -31.596 1.00 75.06 180 LYS A O 1
ATOM 1450 N N . SER A 1 181 ? 17.036 0.329 -31.728 1.00 71.19 181 SER A N 1
ATOM 1451 C CA . SER A 1 181 ? 16.544 -0.554 -32.799 1.00 71.19 181 SER A CA 1
ATOM 1452 C C . SER A 1 181 ? 16.623 0.059 -34.202 1.00 71.19 181 SER A C 1
ATOM 1454 O O . SER A 1 181 ? 16.280 -0.620 -35.169 1.00 71.19 181 SER A O 1
ATOM 1456 N N . GLN A 1 182 ? 17.053 1.321 -34.291 1.00 57.66 182 GLN A N 1
ATOM 1457 C CA . GLN A 1 182 ? 17.397 2.029 -35.526 1.00 57.66 182 GLN A CA 1
ATOM 1458 C C . GLN A 1 182 ? 18.912 2.044 -35.714 1.00 57.66 182 GLN A C 1
ATOM 1460 O O . GLN A 1 182 ? 19.335 2.002 -36.888 1.00 57.66 182 GLN A O 1
#

Mean predicted aligned error: 6.53 Å

InterPro domains:
  IPR012506 Lysoplasmalogenase-like [PF07947] (5-167)
  IPR012506 Lysoplasmalogenase-like [PTHR31885] (7-172)

Radius of gyration: 17.27 Å; Cα contacts (8 Å, |Δi|>4): 197; chains: 1; bounding box: 45×30×55 Å